Protein 4CO3 (pdb70)

B-factor: mean 14.4, std 7.6, range [5.71, 155.61]

Solvent-accessible surface area: 14511 Å² total; per-residue (Å²): 111,38,51,0,40,0,34,2,18,56,143,26,33,101,84,0,113,64,21,0,98,89,69,72,30,80,52,88,63,33,164,46,128,17,180,57,216,73,84,31,128,66,102,129,122,202,82,43,131,117,67,86,36,111,36,66,21,12,46,0,43,2,58,4,36,78,134,58,68,58,49,0,35,70,21,0,87,111,8,8,70,32,67,156,83,17,32,38,130,46,103,54,82,102,36,114,154,55,105,161,167,205,97,77,53,37,44,0,33,0,36,3,22,52,137,23,36,92,80,0,110,120,26,0,96,102,64,71,38,74,56,86,60,38,153,43,128,17,159,62,204,29,92,28,128,86,108,79,181,116,121,121,43,81,36,85,57,82,24,6,50,0,40,1,59,5,43,73,119,53,58,102,96,0,36,72,20,0,85,112,8,8,70,30,68,155,91,21,33,39,126,47,96,54,83,102,38,107,123,30,88,135,169,197,64,47,85,76,115

InterPro domains:
  IPR002187 Nitrogen regulatory protein PII [PF00543] (1-106)
  IPR002187 Nitrogen regulatory protein PII [PIRSF039144] (1-112)
  IPR002187 Nitrogen regulatory protein PII [PR00340] (2-17)
  IPR002187 Nitrogen regulatory protein PII [PR00340] (23-41)
  IPR002187 Nitrogen regulatory protein PII [PR00340] (52-75)
  IPR002187 Nitrogen regulatory protein PII [PR00340] (83-103)
  IPR002187 Nitrogen regulatory protein PII [PS51343] (1-112)
  IPR002187 Nitrogen regulatory protein PII [PTHR30115] (4-111)
  IPR002187 Nitrogen regulatory protein PII [SM00938] (4-105)
  IPR002332 Nitrogen regulatory protein P-II, urydylation site [PS00496] (46-51)
  IPR011322 Nitrogen regulatory PII-like, alpha/beta [SSF54913] (1-112)
  IPR015867 Nitrogen regulatory protein PII/ATP phosphoribosyltransferase, C-terminal [G3DSA:3.30.70.120] (1-107)
  IPR017918 Nitrogen regulatory protein PII, conserved site [PS00638] (83-96)

CATH classification: 3.30.70.120

Radius of gyration: 25.0 Å; Cα contacts (8 Å, |Δi|>4): 342; chains: 2; bounding box: 43×48×75 Å

Foldseek 3Di:
DKKKKWKFQPVLVVLLVVLQVVVVFDKDKDKDWDDDPDDAAWDDDDNDTHGPDTGIIMIIIGDDDPVCVVVSVVSNLVSRDDPDPPSTDMDMGDDPDDDDPVVD/DKKKKWKFQVVLVVLLVVLQVVVVFDKDKDKDWDDDPDAADFDDDVGDGPDTRIIMIIIGDDDPVCVVVSVVSNCVSRDDPDPPGTDMDMDDDPKDADPVVRDID

Secondary structure (DSSP, 8-state):
-EEEEEEE-GGGHHHHHHHHHHTT---EEEEEE--SSS---EEE-SSSEEESS--EEEEEEEEE-HHHHHHHHHHHHHHH--SSTT--EEEEEE-S----TTT-/-EEEEEEE-GGGHHHHHHHHHHTT---EEEEEEE-SSS---EE----EESS-EEEEEEEEEE-HHHHHHHHHHHHHHH--SSTT-EEEEEEE-S--B-TTT--B-

Structure (mmCIF, N/CA/C/O backbone):
data_4CO3
#
_entry.id   4CO3
#
_cell.length_a   85.700
_cell.length_b   85.700
_cell.length_c   67.130
_cell.angle_alpha   90.00
_cell.angle_beta   90.00
_cell.angle_gamma   120.00
#
_symmetry.space_group_name_H-M   'H 3'
#
loop_
_entity.id
_entity.type
_entity.pdbx_description
1 polymer 'PII-LIKE PROTEIN PZ'
2 non-polymer "ADENOSINE-5'-TRIPHOSPHATE"
3 water water
#
loop_
_atom_site.group_PDB
_atom_site.id
_atom_site.type_symbol
_atom_site.label_atom_id
_atom_site.label_alt_id
_atom_site.label_comp_id
_atom_site.label_asym_id
_atom_site.label_entity_id
_atom_site.label_seq_id
_atom_site.pdbx_PDB_ins_code
_atom_site.Cartn_x
_atom_site.Cartn_y
_atom_site.Cartn_z
_atom_site.occupancy
_atom_site.B_iso_or_equiv
_atom_site.auth_seq_id
_atom_site.auth_comp_id
_atom_site.auth_asym_id
_atom_site.auth_atom_id
_atom_site.pdbx_PDB_model_num
ATOM 1 N N . MET A 1 1 ? -8.623 5.533 41.436 1.00 12.39 1 MET A N 1
ATOM 2 C CA . MET A 1 1 ? -9.093 5.098 40.094 1.00 12.27 1 MET A CA 1
ATOM 3 C C . MET A 1 1 ? -8.395 3.811 39.660 1.00 10.25 1 MET A C 1
ATOM 4 O O . MET A 1 1 ? -7.403 3.398 40.254 1.00 8.94 1 MET A O 1
ATOM 20 N N . LYS A 1 2 ? -8.932 3.181 38.621 1.00 9.56 2 LYS A N 1
ATOM 21 C CA . LYS A 1 2 ? -8.375 1.941 38.104 1.00 9.34 2 LYS A CA 1
ATOM 22 C C . LYS A 1 2 ? -8.262 2.018 36.590 1.00 8.08 2 LYS A C 1
ATOM 23 O O . LYS A 1 2 ? -9.171 2.501 35.920 1.00 8.67 2 LYS A O 1
ATOM 42 N N . LEU A 1 3 ? -7.139 1.543 36.064 1.00 8.18 3 LEU A N 1
ATOM 43 C CA . LEU A 1 3 ? -6.981 1.380 34.626 1.00 8.74 3 LEU A CA 1
ATOM 44 C C . LEU A 1 3 ? -7.319 -0.058 34.265 1.00 7.90 3 LEU A C 1
ATOM 45 O O . LEU A 1 3 ? -6.607 -0.982 34.645 1.00 8.57 3 LEU A O 1
ATOM 61 N N . VAL A 1 4 ? -8.417 -0.243 33.544 1.00 7.37 4 VAL A N 1
ATOM 62 C CA . VAL A 1 4 ? -8.837 -1.572 33.135 1.00 7.62 4 VAL A CA 1
ATOM 63 C C . VAL A 1 4 ? -8.344 -1.858 31.721 1.00 7.82 4 VAL A C 1
ATOM 64 O O . VAL A 1 4 ? -8.715 -1.174 30.769 1.00 8.56 4 VAL A O 1
ATOM 77 N N . MET A 1 5 ? -7.491 -2.869 31.606 1.00 8.37 5 MET A N 1
ATOM 78 C CA . MET A 1 5 ? -6.889 -3.241 30.336 1.00 8.19 5 MET A CA 1
ATOM 79 C C . MET A 1 5 ? -7.435 -4.582 29.868 1.00 8.33 5 MET A C 1
ATOM 80 O O . MET A 1 5 ? -7.190 -5.610 30.487 1.00 9.30 5 MET A O 1
ATOM 94 N N . ALA A 1 6 ? -8.175 -4.564 28.768 1.00 8.05 6 ALA A N 1
ATOM 95 C CA . ALA A 1 6 ? -8.797 -5.773 28.252 1.00 8.81 6 ALA A CA 1
ATOM 96 C C . ALA A 1 6 ? -8.226 -6.131 26.888 1.00 8.34 6 ALA A C 1
ATOM 97 O O . ALA A 1 6 ? -8.275 -5.333 25.957 1.00 8.53 6 ALA A O 1
ATOM 104 N N . ILE A 1 7 ? -7.670 -7.335 26.790 1.00 7.93 7 ILE A N 1
ATOM 105 C CA . ILE A 1 7 ? -7.202 -7.876 25.525 1.00 6.93 7 ILE A CA 1
ATOM 106 C C . ILE A 1 7 ? -8.292 -8.797 25.006 1.00 7.42 7 ILE A C 1
ATOM 107 O O . ILE A 1 7 ? -8.564 -9.831 25.607 1.00 8.32 7 ILE A O 1
ATOM 123 N N . ILE A 1 8 ? -8.917 -8.425 23.893 1.00 8.34 8 ILE A N 1
ATOM 124 C CA . ILE A 1 8 ? -10.106 -9.128 23.422 1.00 8.16 8 ILE A CA 1
ATOM 125 C C . ILE A 1 8 ? -10.043 -9.489 21.939 1.00 8.32 8 ILE A C 1
ATOM 126 O O . ILE A 1 8 ? -9.182 -9.009 21.206 1.00 8.33 8 ILE A O 1
ATOM 142 N N . LYS A 1 9 ? -10.963 -10.349 21.516 1.00 8.20 9 LYS A N 1
ATOM 143 C CA . LYS A 1 9 ? -11.120 -10.675 20.106 1.00 10.60 9 LYS A CA 1
ATOM 144 C C . LYS A 1 9 ? -11.635 -9.440 19.379 1.00 9.66 9 LYS A C 1
ATOM 145 O O . LYS A 1 9 ? -12.610 -8.835 19.808 1.00 9.15 9 LYS A O 1
ATOM 164 N N . PRO A 1 10 ? -10.957 -9.044 18.293 1.00 10.88 10 PRO A N 1
ATOM 165 C CA . PRO A 1 10 ? -11.290 -7.804 17.583 1.00 10.48 10 PRO A CA 1
ATOM 166 C C . PRO A 1 10 ? -12.775 -7.642 17.244 1.00 9.67 10 PRO A C 1
ATOM 167 O O . PRO A 1 10 ? -13.285 -6.529 17.308 1.00 10.10 10 PRO A O 1
ATOM 178 N N . PHE A 1 11 ? -13.454 -8.728 16.899 1.00 9.29 11 PHE A N 1
ATOM 179 C CA . PHE A 1 11 ? -14.862 -8.649 16.517 1.00 11.12 11 PHE A CA 1
ATOM 180 C C . PHE A 1 11 ? -15.794 -8.465 17.711 1.00 10.52 11 PHE A C 1
ATOM 181 O O . PHE A 1 11 ? -17.011 -8.416 17.546 1.00 11.55 11 PHE A O 1
ATOM 198 N N . LYS A 1 12 ? -15.221 -8.358 18.905 1.00 9.32 12 LYS A N 1
ATOM 199 C CA . LYS A 1 12 ? -16.001 -8.174 20.124 1.00 10.60 12 LYS A CA 1
ATOM 200 C C . LYS A 1 12 ? -16.004 -6.720 20.593 1.00 11.16 12 LYS A C 1
ATOM 201 O O . LYS A 1 12 ? -16.730 -6.369 21.516 1.00 11.98 12 LYS A O 1
ATOM 220 N N . LEU A 1 13 ? -15.198 -5.882 19.950 1.00 10.71 13 LEU A N 1
ATOM 221 C CA . LEU A 1 13 ? -14.949 -4.527 20.436 1.00 12.91 13 LEU A CA 1
ATOM 222 C C . LEU A 1 13 ? -16.222 -3.705 20.618 1.00 12.88 13 LEU A C 1
ATOM 223 O O . LEU A 1 13 ? -16.432 -3.100 21.665 1.00 11.78 13 LEU A O 1
ATOM 239 N N . ASP A 1 14 ? -17.067 -3.678 19.598 1.00 14.20 14 ASP A N 1
ATOM 240 C CA . ASP A 1 14 ? -18.245 -2.829 19.637 1.00 15.54 14 ASP A CA 1
ATOM 241 C C . ASP A 1 14 ? -19.277 -3.334 20.654 1.00 14.14 14 ASP A C 1
ATOM 242 O O . ASP A 1 14 ? -20.067 -2.552 21.177 1.00 13.74 14 ASP A O 1
ATOM 251 N N . GLU A 1 15 ? -19.255 -4.631 20.950 1.00 14.03 15 GLU A N 1
ATOM 252 C CA . GLU A 1 15 ? -20.107 -5.186 22.000 1.00 12.95 15 GLU A CA 1
ATOM 253 C C . GLU A 1 15 ? -19.590 -4.772 23.378 1.00 11.63 15 GLU A C 1
ATOM 254 O O . GLU A 1 15 ? -20.364 -4.498 24.285 1.00 12.23 15 GLU A O 1
ATOM 266 N N . VAL A 1 16 ? -18.272 -4.732 23.525 1.00 10.38 16 VAL A N 1
ATOM 267 C CA . VAL A 1 16 ? -17.659 -4.277 24.764 1.00 10.63 16 VAL A CA 1
ATOM 268 C C . VAL A 1 16 ? -17.920 -2.788 24.969 1.00 10.76 16 VAL A C 1
ATOM 269 O O . VAL A 1 16 ? -18.213 -2.352 26.075 1.00 10.82 16 VAL A O 1
ATOM 282 N N . ARG A 1 17 ? -17.810 -2.014 23.896 1.00 11.21 17 ARG A N 1
ATOM 283 C CA . ARG A 1 17 ? -18.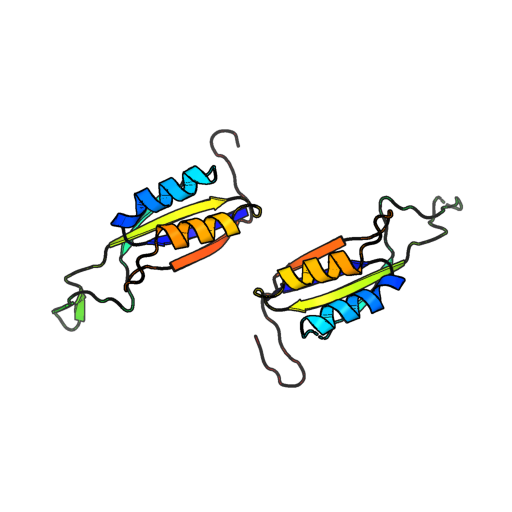019 -0.575 23.968 1.00 12.04 17 ARG A CA 1
ATOM 284 C C . ARG A 1 17 ? -19.463 -0.243 24.318 1.00 11.72 17 ARG A C 1
ATOM 285 O O . ARG A 1 17 ? -19.725 0.719 25.032 1.00 13.87 17 ARG A O 1
ATOM 306 N N . GLU A 1 18 ? -20.396 -1.032 23.799 1.00 11.54 18 GLU A N 1
ATOM 307 C CA . GLU A 1 18 ? -21.805 -0.850 24.115 1.00 11.96 18 GLU A CA 1
ATOM 308 C C . GLU A 1 18 ? -22.052 -1.196 25.578 1.00 12.15 18 GLU A C 1
ATOM 309 O O . GLU A 1 18 ? -22.921 -0.620 26.225 1.00 13.23 18 GLU A O 1
ATOM 313 N N . ALA A 1 19 ? -21.281 -2.145 26.093 1.00 11.47 19 ALA A N 1
ATOM 314 C CA . ALA A 1 19 ? -21.385 -2.535 27.489 1.00 11.58 19 ALA A CA 1
ATOM 315 C C . ALA A 1 19 ? -20.809 -1.442 28.376 1.00 11.56 19 ALA A C 1
ATOM 316 O O . ALA A 1 19 ? -21.305 -1.206 29.475 1.00 12.89 19 ALA A O 1
ATOM 323 N N . LEU A 1 20 ? -19.761 -0.778 27.899 1.00 10.27 20 LEU A N 1
ATOM 324 C CA . LEU A 1 20 ? -19.154 0.320 28.644 1.00 11.99 20 LEU A CA 1
ATOM 325 C C . LEU A 1 20 ? -20.066 1.546 28.651 1.00 11.45 20 LEU A C 1
ATOM 326 O O . LEU A 1 20 ? -20.309 2.141 29.698 1.00 11.96 20 LEU A O 1
ATOM 342 N N . THR A 1 21 ? -20.570 1.914 27.478 1.00 11.41 21 THR A N 1
ATOM 343 C CA . THR A 1 21 ? -21.488 3.044 27.351 1.00 12.72 21 THR A CA 1
ATOM 344 C C . THR A 1 21 ? -22.726 2.840 28.213 1.00 11.85 21 THR A C 1
ATOM 345 O O . THR A 1 21 ? -23.308 3.798 28.710 1.00 14.51 21 THR A O 1
ATOM 356 N N . SER A 1 22 ? -23.120 1.585 28.390 1.00 10.88 22 SER A N 1
ATOM 357 C CA . SER A 1 22 ? -24.266 1.244 29.223 1.00 12.34 22 SER A CA 1
ATOM 358 C C . SER A 1 22 ? -24.031 1.623 30.680 1.00 11.54 22 SER A C 1
ATOM 359 O O . SER A 1 22 ? -24.976 1.895 31.419 1.00 10.74 22 SER A O 1
ATOM 367 N N . LEU A 1 23 ? -22.768 1.633 31.089 1.00 11.47 23 LEU A N 1
ATOM 368 C CA . LEU A 1 23 ? -22.412 1.914 32.473 1.00 12.55 23 LEU A CA 1
ATOM 369 C C . LEU A 1 23 ? -21.980 3.363 32.673 1.00 14.27 23 LEU A C 1
ATOM 370 O O . LEU A 1 23 ? -21.581 3.752 33.767 1.00 16.93 23 LEU A O 1
ATOM 386 N N . GLY A 1 24 ? -22.053 4.158 31.612 1.00 14.46 24 GLY A N 1
ATOM 387 C CA . GLY A 1 24 ? -21.759 5.576 31.713 1.00 13.93 24 GLY A CA 1
ATOM 388 C C . GLY A 1 24 ? -20.311 5.926 31.437 1.00 12.19 24 GLY A C 1
ATOM 389 O O . GLY A 1 24 ? -19.886 7.050 31.682 1.00 11.45 24 GLY A O 1
ATOM 393 N N . ILE A 1 25 ? -19.552 4.963 30.929 1.00 12.40 25 ILE A N 1
ATOM 394 C CA . ILE A 1 25 ? -18.180 5.223 30.533 1.00 14.42 25 ILE A CA 1
ATOM 395 C C . ILE A 1 25 ? -18.151 5.851 29.147 1.00 14.95 25 ILE A C 1
ATOM 396 O O . ILE A 1 25 ? -18.454 5.196 28.153 1.00 16.55 25 ILE A O 1
ATOM 412 N N . GLY A 1 27 ? -15.662 7.080 27.453 1.00 11.96 27 GLY A N 1
ATOM 413 C CA . GLY A 1 27 ? -14.462 7.201 26.647 1.00 10.69 27 GLY A CA 1
ATOM 414 C C . GLY A 1 27 ? -13.475 6.093 26.933 1.00 10.03 27 GLY A C 1
ATOM 415 O O . GLY A 1 27 ? -13.345 5.650 28.067 1.00 11.09 27 GLY A O 1
ATOM 418 N N . LEU A 1 28 ? -12.781 5.645 25.894 1.00 9.15 28 LEU A N 1
ATOM 419 C CA . LEU A 1 28 ? -11.766 4.610 26.035 1.00 9.46 28 LEU A CA 1
ATOM 420 C C . LEU A 1 28 ? -10.711 4.751 24.955 1.00 7.55 28 LEU A C 1
ATOM 421 O O . LEU A 1 28 ? -10.895 5.472 23.982 1.00 8.01 28 LEU A O 1
ATOM 437 N N . THR A 1 29 ? -9.604 4.049 25.136 1.00 7.85 29 THR A N 1
ATOM 438 C CA . THR A 1 29 ? -8.510 4.100 24.182 1.00 8.52 29 THR A CA 1
ATOM 439 C C . THR A 1 29 ? -8.190 2.689 23.683 1.00 9.13 29 THR A C 1
ATOM 440 O O . THR A 1 29 ? -8.004 1.765 24.468 1.00 8.60 29 THR A O 1
ATOM 451 N N . VAL A 1 30 ? -8.141 2.534 22.366 1.00 8.95 30 VAL A N 1
ATOM 452 C CA . VAL A 1 30 ? -8.006 1.217 21.756 1.00 10.01 30 VAL A CA 1
ATOM 453 C C . VAL A 1 30 ? -6.712 1.082 20.957 1.00 10.34 30 VAL A C 1
ATOM 454 O O . VAL A 1 30 ? -6.305 2.004 20.252 1.00 8.81 30 VAL A O 1
ATOM 467 N N . SER A 1 31 ? -6.083 -0.083 21.075 1.00 11.88 31 SER A N 1
ATOM 468 C CA . SER A 1 31 ? -4.843 -0.383 20.371 1.00 12.04 31 SER A CA 1
ATOM 469 C C . SER A 1 31 ? -5.000 -1.703 19.644 1.00 11.12 31 SER A C 1
ATOM 470 O O . SER A 1 31 ? -5.760 -2.563 20.069 1.00 9.79 31 SER A O 1
ATOM 478 N N . GLU A 1 32 ? -4.270 -1.862 18.552 1.00 12.27 32 GLU A N 1
ATOM 479 C CA . GLU A 1 32 ? -4.157 -3.152 17.897 1.00 12.28 32 GLU A CA 1
ATOM 480 C C . GLU A 1 32 ? -2.872 -3.802 18.383 1.00 12.12 32 GLU A C 1
ATOM 481 O O . GLU A 1 32 ? -1.817 -3.175 18.378 1.00 12.94 32 GLU A O 1
ATOM 493 N N . VAL A 1 33 ? -2.967 -5.051 18.825 1.00 11.00 33 VAL A N 1
ATOM 494 C CA . VAL A 1 33 ? -1.803 -5.774 19.320 1.00 8.27 33 VAL A CA 1
ATOM 495 C C . VAL A 1 33 ? -1.750 -7.171 18.716 1.00 7.92 33 VAL A C 1
ATOM 496 O O . VAL A 1 33 ? -2.705 -7.621 18.088 1.00 8.28 33 VAL A O 1
ATOM 509 N N . LYS A 1 34 ? -0.619 -7.845 18.907 1.00 8.01 34 LYS A N 1
ATOM 510 C CA . LYS A 1 34 ? -0.453 -9.231 18.479 1.00 9.27 34 LYS A CA 1
ATOM 511 C C . LYS A 1 34 ? -0.496 -10.156 19.683 1.00 8.70 34 LYS A C 1
ATOM 512 O O . LYS A 1 34 ? 0.155 -9.903 20.689 1.00 8.28 34 LYS A O 1
ATOM 531 N N . GLY A 1 35 ? -1.253 -11.238 19.568 1.00 10.17 35 GLY A N 1
ATOM 532 C CA . GLY A 1 35 ? -1.425 -12.153 20.672 1.00 9.51 35 GLY A CA 1
ATOM 533 C C . GLY A 1 35 ? -0.658 -13.449 20.541 1.00 9.75 35 GLY A C 1
ATOM 534 O O . GLY A 1 35 ? -0.665 -14.091 19.493 1.00 10.54 35 GLY A O 1
ATOM 538 N N . PHE A 1 36 ? 0.006 -13.825 21.629 1.00 9.95 36 PHE A N 1
ATOM 539 C CA . PHE A 1 36 ? 0.610 -15.142 21.762 1.00 11.74 36 PHE A CA 1
ATOM 540 C C . PHE A 1 36 ? -0.019 -15.835 22.958 1.00 9.67 36 PHE A C 1
ATOM 541 O O . PHE A 1 36 ? -0.285 -15.207 23.974 1.00 10.08 36 PHE A O 1
ATOM 558 N N . GLY A 1 37 ? -0.274 -17.129 22.821 1.00 10.51 37 GLY A N 1
ATOM 559 C CA . GLY A 1 37 ? -0.910 -17.894 23.874 1.00 10.74 37 GLY A CA 1
ATOM 560 C C . GLY A 1 37 ? -1.219 -19.303 23.417 1.00 10.44 37 GLY A C 1
ATOM 561 O O . GLY A 1 37 ? -0.564 -19.831 22.523 1.00 10.68 37 GLY A O 1
ATOM 565 N N . ARG A 1 38 ? -2.227 -19.908 24.032 1.00 11.05 38 ARG A N 1
ATOM 566 C CA . ARG A 1 38 ? -2.606 -21.277 23.716 1.00 10.18 38 ARG A CA 1
ATOM 567 C C . ARG A 1 38 ? -2.926 -21.423 22.239 1.00 9.34 38 ARG A C 1
ATOM 568 O O . ARG A 1 38 ? -2.448 -22.344 21.589 1.00 10.49 38 ARG A O 1
ATOM 589 N N . GLN A 1 39 ? -3.741 -20.513 21.717 1.00 10.47 39 GLN A N 1
ATOM 590 C CA . GLN A 1 39 ? -4.045 -20.480 20.292 1.00 10.47 39 GLN A CA 1
ATOM 591 C C . GLN A 1 39 ? -2.841 -19.958 19.518 1.00 10.33 39 GLN A C 1
ATOM 592 O O . GLN A 1 39 ? -2.381 -18.842 19.755 1.00 11.90 39 GLN A O 1
ATOM 606 N N . LYS A 1 40 ? -2.336 -20.769 18.595 1.00 10.23 40 LYS A N 1
ATOM 607 C CA . LYS A 1 40 ? -1.098 -20.453 17.889 1.00 10.42 40 LYS A CA 1
ATOM 608 C C . LYS A 1 40 ? -1.310 -20.206 16.396 1.00 10.41 40 LYS A C 1
ATOM 609 O O . LYS A 1 40 ? -2.268 -20.688 15.799 1.00 11.86 40 LYS A O 1
ATOM 613 N N . GLY A 1 41 ? -0.396 -19.448 15.802 1.00 10.56 41 GLY A N 1
ATOM 614 C CA . GLY A 1 41 ? -0.411 -19.211 14.375 1.00 9.93 41 GLY A CA 1
ATOM 615 C C . GLY A 1 41 ? 0.540 -20.149 13.659 1.00 10.25 41 GLY A C 1
ATOM 616 O O . GLY A 1 41 ? 1.194 -20.990 14.278 1.00 10.76 41 GLY A O 1
ATOM 620 N N . GLN A 1 42 ? 0.614 -20.003 12.344 1.00 9.61 42 GLN A N 1
ATOM 621 C CA . GLN A 1 42 ? 1.477 -20.839 11.533 1.00 9.31 42 GLN A CA 1
ATOM 622 C C . GLN A 1 42 ? 2.880 -20.270 11.539 1.00 8.53 42 GLN A C 1
ATOM 623 O O . GLN A 1 42 ? 3.069 -19.061 11.637 1.00 9.48 42 GLN A O 1
ATOM 637 N N . THR A 1 43 ? 3.866 -21.149 11.441 1.00 8.24 43 THR A N 1
ATOM 638 C CA . THR A 1 43 ? 5.246 -20.714 11.381 1.00 9.02 43 THR A CA 1
ATOM 639 C C . THR A 1 43 ? 5.967 -21.361 10.218 1.00 8.59 43 THR A C 1
ATOM 640 O O . THR A 1 43 ? 5.458 -22.279 9.584 1.00 8.80 43 THR A O 1
ATOM 651 N N . GLU A 1 44 ? 7.170 -20.874 9.961 1.00 10.03 44 GLU A N 1
ATOM 652 C CA . GLU A 1 44 ? 7.980 -21.365 8.867 1.00 11.06 44 GLU A CA 1
ATOM 653 C C . GLU A 1 44 ? 9.447 -21.219 9.229 1.00 9.47 44 GLU A C 1
ATOM 654 O O . GLU A 1 44 ? 9.852 -20.209 9.792 1.00 9.98 44 GLU A O 1
ATOM 666 N N . ILE A 1 45 ? 10.239 -22.238 8.916 1.00 10.31 45 ILE A N 1
ATOM 667 C CA . ILE A 1 45 ? 11.660 -22.217 9.235 1.00 11.98 45 ILE A CA 1
ATOM 668 C C . ILE A 1 45 ? 12.425 -21.400 8.199 1.00 11.73 45 ILE A C 1
ATOM 669 O O . ILE A 1 45 ? 12.370 -21.679 7.008 1.00 12.42 45 ILE A O 1
ATOM 685 N N . TYR A 1 46 ? 13.123 -20.372 8.668 1.00 13.02 46 TYR A N 1
ATOM 686 C CA . TYR A 1 46 ? 13.944 -19.539 7.801 1.00 12.59 46 TYR A CA 1
ATOM 687 C C . TYR A 1 46 ? 15.223 -19.128 8.516 1.00 12.11 46 TYR A C 1
ATOM 688 O O . TYR A 1 46 ? 15.206 -18.258 9.379 1.00 13.90 46 TYR A O 1
ATOM 706 N N . ARG A 1 47 ? 16.327 -19.771 8.154 1.00 12.97 47 ARG A N 1
ATOM 707 C CA . ARG A 1 47 ? 17.644 -19.424 8.685 1.00 13.71 47 ARG A CA 1
ATOM 708 C C . ARG A 1 47 ? 17.772 -19.601 10.202 1.00 12.76 47 ARG A C 1
ATOM 709 O O . ARG A 1 47 ? 18.093 -18.660 10.915 1.00 15.03 47 ARG A O 1
ATOM 730 N N . GLY A 1 48 ? 17.535 -20.817 10.683 1.00 12.82 48 GLY A N 1
ATOM 731 C CA . GLY A 1 48 ? 17.767 -21.146 12.078 1.00 12.65 48 GLY A CA 1
ATOM 732 C C . GLY A 1 48 ? 16.748 -20.553 13.034 1.00 13.55 48 GLY A C 1
ATOM 733 O O . GLY A 1 48 ? 16.981 -20.496 14.241 1.00 15.14 48 GLY A O 1
ATOM 737 N N . ALA A 1 49 ? 15.616 -20.112 12.494 1.00 13.72 49 ALA A N 1
ATOM 738 C CA . ALA A 1 49 ? 14.549 -19.551 13.310 1.00 13.72 49 ALA A CA 1
ATOM 739 C C . ALA A 1 49 ? 13.183 -19.913 12.738 1.00 13.01 49 ALA A C 1
ATOM 740 O O . ALA A 1 49 ? 12.987 -19.944 11.526 1.00 10.41 49 ALA A O 1
ATOM 747 N N . GLU A 1 50 ? 12.248 -20.193 13.637 1.00 14.68 50 GLU A N 1
ATOM 748 C CA . GLU A 1 50 ? 10.874 -20.494 13.271 1.00 13.97 50 GLU A CA 1
ATOM 749 C C . GLU A 1 50 ? 10.089 -19.189 13.222 1.00 12.82 50 GLU A C 1
ATOM 750 O O . GLU A 1 50 ? 9.723 -18.635 14.255 1.00 15.35 50 GLU A O 1
ATOM 762 N N . TYR A 1 51 ? 9.854 -18.691 12.016 1.00 12.11 51 TYR A N 1
ATOM 763 C CA . TYR A 1 51 ? 9.226 -17.390 11.840 1.00 12.26 51 TYR A CA 1
ATOM 764 C C . TYR A 1 51 ? 7.712 -17.516 11.800 1.00 11.29 51 TYR A C 1
ATOM 765 O O . TYR A 1 51 ? 7.182 -18.401 11.147 1.00 10.83 51 TYR A O 1
ATOM 783 N N . SER A 1 52 ? 7.020 -16.628 12.502 1.00 12.00 52 SER A N 1
ATOM 784 C CA . SER A 1 52 ? 5.563 -16.589 12.444 1.00 13.86 52 SER A CA 1
ATOM 785 C C . SER A 1 52 ? 5.126 -16.080 11.076 1.00 12.53 52 SER A C 1
ATOM 786 O O . SER A 1 52 ? 5.528 -14.998 10.656 1.00 14.11 52 SER A O 1
ATOM 794 N N . VAL A 1 53 ? 4.310 -16.867 10.383 1.00 12.23 53 VAL A N 1
ATOM 795 C CA . VAL A 1 53 ? 3.814 -16.477 9.069 1.00 11.30 53 VAL A CA 1
ATOM 796 C C . VAL A 1 53 ? 2.351 -16.040 9.144 1.00 10.65 53 VAL A C 1
ATOM 797 O O . VAL A 1 53 ? 1.857 -15.353 8.256 1.00 11.58 53 VAL A O 1
ATOM 810 N N . SER A 1 54 ? 1.661 -16.449 10.203 1.00 11.16 54 SER A N 1
ATOM 811 C CA . SER A 1 54 ? 0.342 -15.906 10.501 1.00 9.79 54 SER A CA 1
ATOM 812 C C . SER A 1 54 ? 0.369 -15.317 11.906 1.00 10.25 54 SER A C 1
ATOM 813 O O . SER A 1 54 ? 1.234 -15.660 12.712 1.00 10.95 54 SER A O 1
ATOM 821 N N . PHE A 1 55 ? -0.567 -14.420 12.194 1.00 9.01 55 PHE A N 1
ATOM 822 C CA . PHE A 1 55 ? -0.647 -13.818 13.515 1.00 9.20 55 PHE A CA 1
ATOM 823 C C . PHE A 1 55 ? -2.092 -13.629 13.950 1.00 8.19 55 PHE A C 1
ATOM 824 O O . PHE A 1 55 ? -3.016 -13.667 13.140 1.00 7.81 55 PHE A O 1
ATOM 841 N N . LEU A 1 56 ? -2.261 -13.425 15.248 1.00 9.47 56 LEU A N 1
ATOM 842 C CA . LEU A 1 56 ? -3.568 -13.364 15.875 1.00 10.12 56 LEU A CA 1
ATOM 843 C C . LEU A 1 56 ? -3.841 -11.955 16.386 1.00 9.21 56 LEU A C 1
ATOM 844 O O . LEU A 1 56 ? -3.468 -11.620 17.504 1.00 8.44 56 LEU A O 1
ATOM 860 N N . PRO A 1 57 ? -4.493 -11.125 15.563 1.00 9.94 57 PRO A N 1
ATOM 861 C CA . PRO A 1 57 ? -4.820 -9.761 15.980 1.00 11.37 57 PRO A CA 1
ATOM 862 C C . PRO A 1 57 ? -5.711 -9.741 17.209 1.00 8.71 57 PRO A C 1
ATOM 863 O O . PRO A 1 57 ? -6.656 -10.515 17.291 1.00 8.88 57 PRO A O 1
ATOM 874 N N . LYS A 1 58 ? -5.406 -8.855 18.148 1.00 8.79 58 LYS A N 1
ATOM 875 C CA . LYS A 1 58 ? -6.274 -8.618 19.290 1.00 8.61 58 LYS A CA 1
ATOM 876 C C . LYS A 1 58 ? -6.512 -7.129 19.412 1.00 7.95 58 LYS A C 1
ATOM 877 O O . LYS A 1 58 ? -5.727 -6.327 18.916 1.00 7.59 58 LYS A O 1
ATOM 896 N N . VAL A 1 59 ? -7.602 -6.764 20.069 1.00 8.79 59 VAL A N 1
ATOM 897 C CA . VAL A 1 59 ? -7.849 -5.377 20.406 1.00 8.66 59 VAL A CA 1
ATOM 898 C C . VAL A 1 59 ? -7.568 -5.181 21.886 1.00 8.41 59 VAL A C 1
ATOM 899 O O . VAL A 1 59 ? -8.072 -5.925 22.721 1.00 8.89 59 VAL A O 1
ATOM 912 N N . LYS A 1 60 ? -6.746 -4.186 22.201 1.00 8.56 60 LYS A N 1
ATOM 913 C CA . LYS A 1 60 ? -6.516 -3.802 23.583 1.00 7.98 60 LYS A CA 1
ATOM 914 C C . LYS A 1 60 ? -7.365 -2.595 23.937 1.00 8.98 60 LYS A C 1
ATOM 915 O O . LYS A 1 60 ? -7.214 -1.527 23.352 1.00 10.15 60 LYS A O 1
ATOM 934 N N . VAL A 1 61 ? -8.267 -2.782 24.891 1.00 7.92 61 VAL A N 1
ATOM 935 C CA . VAL A 1 61 ? -9.065 -1.693 25.425 1.00 9.15 61 VAL A CA 1
ATOM 936 C C . VAL A 1 61 ? -8.462 -1.228 26.746 1.00 9.00 61 VAL A C 1
ATOM 937 O O . VAL A 1 61 ? -8.283 -2.019 27.670 1.00 10.21 61 VAL A O 1
ATOM 950 N N . GLU A 1 62 ? -8.132 0.055 26.816 1.00 9.08 62 GLU A N 1
ATOM 951 C CA . GLU A 1 62 ? -7.650 0.660 28.045 1.00 8.71 62 GLU A CA 1
ATOM 952 C C . GLU A 1 62 ? -8.623 1.753 28.454 1.00 8.07 62 GLU A C 1
ATOM 953 O O . GLU A 1 62 ? -8.830 2.716 27.723 1.00 8.24 62 GLU A O 1
ATOM 965 N N . VAL A 1 63 ? -9.234 1.580 29.620 1.00 8.13 63 VAL A N 1
ATOM 966 C CA . VAL A 1 63 ? -10.243 2.510 30.108 1.00 8.53 63 VAL A CA 1
ATOM 967 C C . VAL A 1 63 ? -10.051 2.802 31.596 1.00 7.71 63 VAL A C 1
ATOM 968 O O . VAL A 1 63 ? -10.007 1.890 32.421 1.00 7.61 63 VAL A O 1
ATOM 981 N N . ALA A 1 64 ? -9.926 4.084 31.922 1.00 8.01 64 ALA A N 1
ATOM 982 C CA . ALA A 1 64 ? -9.781 4.516 33.307 1.00 8.86 64 ALA A CA 1
ATOM 983 C C . ALA A 1 64 ? -11.157 4.723 33.929 1.00 8.48 64 ALA A C 1
ATOM 984 O O . ALA A 1 64 ? -12.023 5.370 33.347 1.00 9.31 64 ALA A O 1
ATOM 991 N N . VAL A 1 65 ? -11.350 4.163 35.116 1.00 10.18 65 VAL A N 1
ATOM 992 C CA . VAL A 1 65 ? -12.636 4.232 35.792 1.00 10.07 65 VAL A CA 1
ATOM 993 C C . VAL A 1 65 ? -12.445 4.497 37.278 1.00 8.57 65 VAL A C 1
ATOM 994 O O . VAL A 1 65 ? -11.356 4.327 37.813 1.00 8.09 65 VAL A O 1
ATOM 1007 N N . SER A 1 66 ? -13.516 4.928 37.932 1.00 9.19 66 SER A N 1
ATOM 1008 C CA . SER A 1 66 ? -13.509 5.141 39.370 1.00 10.98 66 SER A CA 1
ATOM 1009 C C . SER A 1 66 ? -13.561 3.802 40.087 1.00 10.78 66 SER A C 1
ATOM 1010 O O . SER A 1 66 ? -14.058 2.813 39.550 1.00 10.95 66 SER A O 1
ATOM 1018 N N . ASP A 1 67 ? -13.051 3.775 41.310 1.00 11.04 67 ASP A N 1
ATOM 1019 C CA . ASP A 1 67 ? -13.038 2.551 42.094 1.00 11.81 67 ASP A CA 1
ATOM 1020 C C . ASP A 1 67 ? -14.454 2.019 42.295 1.00 12.94 67 ASP A C 1
ATOM 1021 O O . ASP A 1 67 ? -14.662 0.809 42.359 1.00 14.14 67 ASP A O 1
ATOM 1030 N N . ASP A 1 68 ? -15.430 2.921 42.362 1.00 12.77 68 ASP A N 1
ATOM 1031 C CA . ASP A 1 68 ? -16.807 2.529 42.649 1.00 13.32 68 ASP A CA 1
ATOM 1032 C C . ASP A 1 68 ? -17.553 1.959 41.440 1.00 12.67 68 ASP A C 1
ATOM 1033 O O . ASP A 1 68 ? -18.736 1.631 41.538 1.00 11.97 68 ASP A O 1
ATOM 1042 N N . GLN A 1 69 ? -16.869 1.837 40.305 1.00 13.25 69 GLN A N 1
ATOM 1043 C CA . GLN A 1 69 ? -17.479 1.219 39.127 1.00 13.83 69 GLN A CA 1
ATOM 1044 C C . GLN A 1 69 ? -16.576 0.209 38.404 1.00 10.90 69 GLN A C 1
ATOM 1045 O O . GLN A 1 69 ? -16.999 -0.403 37.431 1.00 11.03 69 GLN A O 1
ATOM 1059 N N . TYR A 1 70 ? -15.354 0.007 38.888 1.00 9.70 70 TYR A N 1
ATOM 1060 C CA . TYR A 1 70 ? -14.398 -0.828 38.164 1.00 9.55 70 TYR A CA 1
ATOM 1061 C C . TYR A 1 70 ? -14.796 -2.304 38.170 1.00 8.88 70 TYR A C 1
ATOM 1062 O O . TYR A 1 70 ? -14.603 -3.005 37.182 1.00 8.64 70 TYR A O 1
ATOM 1080 N N . GLU A 1 71 ? -15.357 -2.775 39.277 1.00 8.80 71 GLU A N 1
ATOM 1081 C CA . GLU A 1 71 ? -15.810 -4.158 39.351 1.00 8.61 71 GLU A CA 1
ATOM 1082 C C . GLU A 1 71 ? -16.925 -4.412 38.340 1.00 8.66 71 GLU A C 1
ATOM 1083 O O . GLU A 1 71 ? -16.924 -5.426 37.646 1.00 8.33 71 GLU A O 1
ATOM 1087 N N . GLN A 1 72 ? -17.875 -3.487 38.258 1.00 8.89 72 GLN A N 1
ATOM 1088 C CA . GLN A 1 72 ? -18.970 -3.611 37.305 1.00 9.00 72 GLN A CA 1
ATOM 1089 C C . GLN A 1 72 ? -18.437 -3.538 35.878 1.00 8.58 72 GLN A C 1
ATOM 1090 O O . GLN A 1 72 ? -18.918 -4.236 34.988 1.00 8.30 72 GLN A O 1
ATOM 1094 N N . VAL A 1 73 ? -17.437 -2.687 35.670 1.00 8.70 73 VAL A N 1
ATOM 1095 C CA . VAL A 1 73 ? -16.803 -2.544 34.361 1.00 9.79 73 VAL A CA 1
ATOM 1096 C C . VAL A 1 73 ? -16.048 -3.819 33.963 1.00 9.31 73 VAL A C 1
ATOM 1097 O O . VAL A 1 73 ? -16.139 -4.267 32.827 1.00 8.45 73 VAL A O 1
ATOM 1110 N N . VAL A 1 74 ? -15.310 -4.402 34.902 1.00 9.51 74 VAL A N 1
ATOM 1111 C CA . VAL A 1 74 ? -14.592 -5.642 34.635 1.00 9.36 74 VAL A CA 1
ATOM 1112 C C . VAL A 1 74 ? -15.562 -6.750 34.211 1.00 10.05 74 VAL A C 1
ATOM 1113 O O . VAL A 1 74 ? -15.298 -7.494 33.269 1.00 10.50 74 VAL A O 1
ATOM 1126 N N . GLU A 1 75 ? -16.687 -6.860 34.908 1.00 9.60 75 GLU A N 1
ATOM 1127 C CA . GLU A 1 75 ? -17.640 -7.924 34.623 1.00 10.29 75 GLU A CA 1
ATOM 1128 C C . GLU A 1 75 ? -18.361 -7.694 33.298 1.00 9.08 75 GLU A C 1
ATOM 1129 O O . GLU A 1 75 ? -18.640 -8.644 32.568 1.00 8.01 75 GLU A O 1
ATOM 1136 N N . ALA A 1 76 ? -18.659 -6.435 32.992 1.00 8.77 76 ALA A N 1
ATOM 1137 C CA . ALA A 1 76 ? -19.345 -6.088 31.752 1.00 8.64 76 ALA A CA 1
ATOM 1138 C C . ALA A 1 76 ? -18.461 -6.378 30.539 1.00 8.76 76 ALA A C 1
ATOM 1139 O O . ALA A 1 76 ? -18.923 -6.910 29.533 1.00 8.97 76 ALA A O 1
ATOM 1146 N N . ILE A 1 77 ? -17.185 -6.022 30.639 1.00 9.34 77 ILE A N 1
ATOM 1147 C CA . ILE A 1 77 ? -16.228 -6.315 29.580 1.00 8.32 77 ILE A CA 1
ATOM 1148 C C . ILE A 1 77 ? -16.067 -7.817 29.422 1.00 9.65 77 ILE A C 1
ATOM 1149 O O . ILE A 1 77 ? -16.009 -8.325 28.307 1.00 9.71 77 ILE A O 1
ATOM 1165 N N . GLN A 1 78 ? -15.995 -8.523 30.547 1.00 8.52 78 GLN A N 1
ATOM 1166 C CA . GLN A 1 78 ? -15.775 -9.962 30.528 1.00 9.41 78 GLN A CA 1
ATOM 1167 C C . GLN A 1 78 ? -16.961 -10.689 29.911 1.00 10.06 78 GLN A C 1
ATOM 1168 O O . GLN A 1 78 ? -16.782 -11.664 29.190 1.00 9.79 78 GLN A O 1
ATOM 1182 N N . LYS A 1 79 ? -18.169 -10.205 30.187 1.00 9.39 79 LYS A N 1
ATOM 1183 C CA . LYS A 1 79 ? -19.375 -10.818 29.639 1.00 11.43 79 LYS A CA 1
ATOM 1184 C C . LYS A 1 79 ? -19.601 -10.423 28.180 1.00 10.34 79 LYS A C 1
ATOM 1185 O O . LYS A 1 79 ? -20.144 -11.201 27.397 1.00 11.05 79 LYS A O 1
ATOM 1195 N N . ALA A 1 80 ? -19.183 -9.216 27.820 1.00 10.54 80 ALA A N 1
ATOM 1196 C CA . ALA A 1 80 ? -19.348 -8.731 26.457 1.00 11.33 80 ALA A CA 1
ATOM 1197 C C . ALA A 1 80 ? -18.259 -9.280 25.538 1.00 10.93 80 ALA A C 1
ATOM 1198 O O . ALA A 1 80 ? -18.450 -9.382 24.329 1.00 11.20 80 ALA A O 1
ATOM 1205 N N . ALA A 1 81 ? -17.116 -9.636 26.115 1.00 9.39 81 ALA A N 1
ATOM 1206 C CA . ALA A 1 81 ? -15.990 -10.129 25.335 1.00 9.62 81 ALA A CA 1
ATOM 1207 C C . ALA A 1 81 ? -15.981 -11.648 25.272 1.00 9.70 81 ALA A C 1
ATOM 1208 O O . ALA A 1 81 ? -15.234 -12.235 24.492 1.00 9.46 81 ALA A O 1
ATOM 1215 N N . ASN A 1 82 ? -16.818 -12.282 26.085 1.00 8.57 82 ASN A N 1
ATOM 1216 C CA . ASN A 1 82 ? -16.816 -13.738 26.188 1.00 10.62 82 ASN A CA 1
ATOM 1217 C C . ASN A 1 82 ? -17.483 -14.446 25.011 1.00 11.22 82 ASN A C 1
ATOM 1218 O O . ASN A 1 82 ? -18.518 -14.012 24.506 1.00 12.41 82 ASN A O 1
ATOM 1229 N N . THR A 1 83 ? -16.845 -15.526 24.576 1.00 11.40 83 THR A N 1
ATOM 1230 C CA . THR A 1 83 ? -17.402 -16.429 23.582 1.00 12.46 83 THR A CA 1
ATOM 1231 C C . THR A 1 83 ? -17.402 -17.873 24.102 1.00 13.33 83 THR A C 1
ATOM 1232 O O . THR A 1 83 ? -18.174 -18.708 23.634 1.00 13.95 83 THR A O 1
ATOM 1243 N N . GLY A 1 84 ? -16.537 -18.160 25.071 1.00 13.44 84 GLY A N 1
ATOM 1244 C CA . GLY A 1 84 ? -16.381 -19.511 25.574 1.00 12.82 84 GLY A CA 1
ATOM 1245 C C . GLY A 1 84 ? -15.390 -20.312 24.755 1.00 13.51 84 GLY A C 1
ATOM 1246 O O . GLY A 1 84 ? -15.151 -21.482 25.041 1.00 13.96 84 GLY A O 1
ATOM 1250 N N . ARG A 1 85 ? -14.824 -19.681 23.729 1.00 13.95 85 ARG A N 1
ATOM 1251 C CA . ARG A 1 85 ? -13.863 -20.338 22.850 1.00 14.16 85 ARG A CA 1
ATOM 1252 C C . ARG A 1 85 ? -12.452 -19.842 23.120 1.00 13.76 85 ARG A C 1
ATOM 1253 O O . ARG A 1 85 ? -12.260 -18.808 23.751 1.00 13.84 85 ARG A O 1
ATOM 1274 N N . ILE A 1 86 ? -11.466 -20.587 22.635 1.00 13.56 86 ILE A N 1
ATOM 1275 C CA . ILE A 1 86 ? -10.066 -20.257 22.878 1.00 12.20 86 ILE A CA 1
ATOM 1276 C C . ILE A 1 86 ? -9.701 -18.925 22.238 1.00 10.75 86 ILE A C 1
ATOM 1277 O O . ILE A 1 86 ? -10.194 -18.591 21.167 1.00 11.11 86 ILE A O 1
ATOM 1293 N N . GLY A 1 87 ? -8.836 -18.172 22.906 1.00 10.29 87 GLY A N 1
ATOM 1294 C CA . GLY A 1 87 ? -8.398 -16.881 22.410 1.00 9.92 87 GLY A CA 1
ATOM 1295 C C . GLY A 1 87 ? -9.223 -15.716 22.930 1.00 9.29 87 GLY A C 1
ATOM 1296 O O . GLY A 1 87 ? -9.096 -14.602 22.438 1.00 9.49 87 GLY A O 1
ATOM 1300 N N . ASP A 1 88 ? -10.059 -15.969 23.933 1.00 9.49 88 ASP A N 1
ATOM 1301 C CA . ASP A 1 88 ? -10.946 -14.945 24.478 1.00 9.44 88 ASP A CA 1
ATOM 1302 C C . ASP A 1 88 ? -10.192 -13.770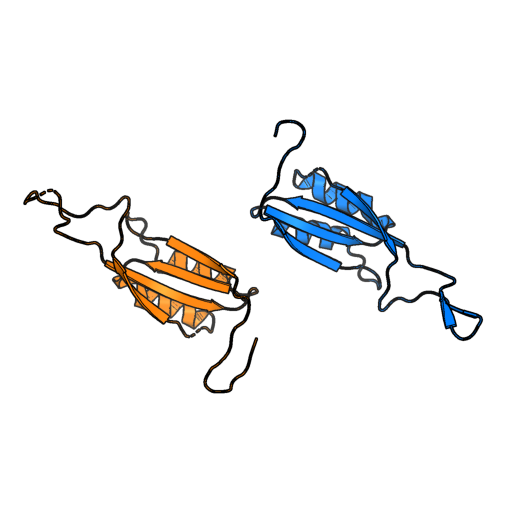 25.096 1.00 9.79 88 ASP A C 1
ATOM 1303 O O . ASP A 1 88 ? -10.639 -12.630 25.004 1.00 11.75 88 ASP A O 1
ATOM 1312 N N . GLY A 1 89 ? -9.064 -14.051 25.739 1.00 8.88 89 GLY A N 1
ATOM 1313 C CA . GLY A 1 89 ? -8.207 -12.997 26.245 1.00 8.25 89 GLY A CA 1
ATOM 1314 C C . GLY A 1 89 ? -8.290 -12.767 27.742 1.00 8.69 89 GLY A C 1
ATOM 1315 O O . GLY A 1 89 ? -8.811 -13.592 28.491 1.00 8.14 89 GLY A O 1
ATOM 1319 N N . LYS A 1 90 ? -7.774 -11.619 28.166 1.00 8.15 90 LYS A N 1
ATOM 1320 C CA . LYS A 1 90 ? -7.576 -11.335 29.575 1.00 9.09 90 LYS A CA 1
ATOM 1321 C C . LYS A 1 90 ? -7.979 -9.911 29.931 1.00 8.41 90 LYS A C 1
ATOM 1322 O O . LYS A 1 90 ? -8.004 -9.031 29.078 1.00 7.21 90 LYS A O 1
ATOM 1341 N N . ILE A 1 91 ? -8.293 -9.700 31.204 1.00 7.72 91 ILE A N 1
ATOM 1342 C CA . ILE A 1 91 ? -8.521 -8.362 31.729 1.00 7.65 91 ILE A CA 1
ATOM 1343 C C . ILE A 1 91 ? -7.557 -8.142 32.882 1.00 7.89 91 ILE A C 1
ATOM 1344 O O . ILE A 1 91 ? -7.503 -8.946 33.803 1.00 7.21 91 ILE A O 1
ATOM 1360 N N . PHE A 1 92 ? -6.780 -7.067 32.813 1.00 7.90 92 PHE A N 1
ATOM 1361 C CA . PHE A 1 92 ? -5.873 -6.706 33.897 1.00 8.44 92 PHE A CA 1
ATOM 1362 C C . PHE A 1 92 ? -6.285 -5.355 34.439 1.00 8.88 92 PHE A C 1
ATOM 1363 O O . PHE A 1 92 ? -6.440 -4.400 33.683 1.00 8.90 92 PHE A O 1
ATOM 1380 N N . VAL A 1 93 ? -6.472 -5.284 35.750 1.00 8.38 93 VAL A N 1
ATOM 1381 C CA . VAL A 1 93 ? -6.828 -4.037 36.401 1.00 9.32 93 VAL A CA 1
ATOM 1382 C C . VAL A 1 93 ? -5.602 -3.507 37.129 1.00 8.90 93 VAL A C 1
ATOM 1383 O O . VAL A 1 93 ? -4.973 -4.221 37.906 1.00 7.95 93 VAL A O 1
ATOM 1396 N N . LEU A 1 94 ? -5.258 -2.257 36.848 1.00 8.47 94 LEU A N 1
ATOM 1397 C CA . LEU A 1 94 ? -4.129 -1.615 37.493 1.00 8.53 94 LEU A CA 1
ATOM 1398 C C . LEU A 1 94 ? -4.610 -0.386 38.230 1.00 8.80 94 LEU A C 1
ATOM 1399 O O . LEU A 1 94 ? -5.560 0.264 37.814 1.00 9.01 94 LEU A O 1
ATOM 1415 N N . ASP A 1 95 ? -3.958 -0.079 39.341 1.00 10.88 95 ASP A N 1
ATOM 1416 C CA . ASP A 1 95 ? -4.312 1.091 40.124 1.00 10.18 95 ASP A CA 1
ATOM 1417 C C . ASP A 1 95 ? -3.785 2.351 39.449 1.00 9.39 95 ASP A C 1
ATOM 1418 O O . ASP A 1 95 ? -2.696 2.358 38.882 1.00 9.44 95 ASP A O 1
ATOM 1427 N N . ILE A 1 96 ? -4.583 3.408 39.499 1.00 9.32 96 ILE A N 1
ATOM 1428 C CA . ILE A 1 96 ? -4.172 4.706 38.993 1.00 9.76 96 ILE A CA 1
ATOM 1429 C C . ILE A 1 96 ? -3.832 5.603 40.175 1.00 8.92 96 ILE A C 1
ATOM 1430 O O . ILE A 1 96 ? -4.691 5.909 40.998 1.00 9.29 96 ILE A O 1
ATOM 1446 N N . ALA A 1 97 ? -2.572 6.008 40.269 1.00 7.89 97 ALA A N 1
ATOM 1447 C CA . ALA A 1 97 ? -2.136 6.852 41.369 1.00 9.40 97 ALA A CA 1
ATOM 1448 C C . ALA A 1 97 ? -2.736 8.246 41.234 1.00 8.05 97 ALA A C 1
ATOM 1449 O O . ALA A 1 97 ? -3.065 8.892 42.226 1.00 9.99 97 ALA A O 1
ATOM 1456 N N . GLN A 1 98 ? -2.887 8.696 39.994 1.00 9.10 98 GLN A N 1
ATOM 1457 C CA . GLN A 1 98 ? -3.390 10.031 39.719 1.00 8.88 98 GLN A CA 1
ATOM 1458 C C . GLN A 1 98 ? -3.833 10.129 38.265 1.00 8.35 98 GLN A C 1
ATOM 1459 O O . GLN A 1 98 ? -3.201 9.565 37.385 1.00 7.93 98 GLN A O 1
ATOM 1473 N N . ALA A 1 99 ? -4.931 10.835 38.025 1.00 8.84 99 ALA A N 1
ATOM 1474 C CA . ALA A 1 99 ? -5.418 11.062 36.671 1.00 9.15 99 ALA A CA 1
ATOM 1475 C C . ALA A 1 99 ? -5.652 12.552 36.444 1.00 9.03 99 ALA A C 1
ATOM 1476 O O . ALA A 1 99 ? -6.014 13.279 37.367 1.00 9.29 99 ALA A O 1
ATOM 1483 N N . VAL A 1 100 ? -5.435 12.995 35.211 1.00 9.14 100 VAL A N 1
ATOM 1484 C CA . VAL A 1 100 ? -5.610 14.395 34.850 1.00 9.01 100 VAL A CA 1
ATOM 1485 C C . VAL A 1 100 ? -6.393 14.526 33.548 1.00 8.10 100 VAL A C 1
ATOM 1486 O O . VAL A 1 100 ? -6.162 13.782 32.597 1.00 8.58 100 VAL A O 1
ATOM 1499 N N . ARG A 1 101 ? -7.331 15.468 33.525 1.00 9.23 101 ARG A N 1
ATOM 1500 C CA . ARG A 1 101 ? -8.055 15.824 32.313 1.00 10.97 101 ARG A CA 1
ATOM 1501 C C . ARG A 1 101 ? -7.282 16.943 31.632 1.00 9.18 101 ARG A C 1
ATOM 1502 O O . ARG A 1 101 ? -7.217 18.047 32.145 1.00 9.51 101 ARG A O 1
ATOM 1523 N N . ILE A 1 102 ? -6.693 16.658 30.480 1.00 9.38 102 ILE A N 1
ATOM 1524 C CA . ILE A 1 102 ? -5.781 17.603 29.847 1.00 9.74 102 ILE A CA 1
ATOM 1525 C C . ILE A 1 102 ? -6.482 18.889 29.418 1.00 10.49 102 ILE A C 1
ATOM 1526 O O . ILE A 1 102 ? -5.875 19.958 29.413 1.00 11.13 102 ILE A O 1
ATOM 1542 N N . ARG A 1 103 ? -7.762 18.783 29.074 1.00 10.45 103 ARG A N 1
ATOM 1543 C CA . ARG A 1 103 ? -8.504 19.908 28.513 1.00 10.49 103 ARG A CA 1
ATOM 1544 C C . ARG A 1 103 ? -8.668 21.045 29.507 1.00 11.36 103 ARG A C 1
ATOM 1545 O O . ARG A 1 103 ? -8.632 22.216 29.129 1.00 11.92 103 ARG A O 1
ATOM 1566 N N . THR A 1 104 ? -8.845 20.689 30.775 1.00 11.08 104 THR A N 1
ATOM 1567 C CA . THR A 1 104 ? -9.081 21.665 31.834 1.00 12.55 104 THR A CA 1
ATOM 1568 C C . THR A 1 104 ? -7.940 21.730 32.858 1.00 11.50 104 THR A C 1
ATOM 1569 O O . THR A 1 104 ? -7.676 22.784 33.431 1.00 13.18 104 THR A O 1
ATOM 1580 N N . GLY A 1 105 ? -7.271 20.603 33.082 1.00 11.11 105 GLY A N 1
ATOM 1581 C CA . GLY A 1 105 ? -6.161 20.541 34.017 1.00 10.78 105 GLY A CA 1
ATOM 1582 C C . GLY A 1 105 ? -6.555 19.878 35.322 1.00 11.71 105 GLY A C 1
ATOM 1583 O O . GLY A 1 105 ? -7.710 19.501 35.513 1.00 11.44 105 GLY A O 1
ATOM 1587 N N . MET B 1 1 ? -3.489 -9.922 48.185 1.00 14.51 1 MET B N 1
ATOM 1588 C CA . MET B 1 1 ? -3.639 -9.969 49.662 1.00 11.58 1 MET B CA 1
ATOM 1589 C C . MET B 1 1 ? -3.824 -8.563 50.207 1.00 9.99 1 MET B C 1
ATOM 1590 O O . MET B 1 1 ? -3.288 -7.597 49.664 1.00 8.75 1 MET B O 1
ATOM 1606 N N . LYS B 1 2 ? -4.595 -8.455 51.283 1.00 9.53 2 LYS B N 1
ATOM 1607 C CA . LYS B 1 2 ? -4.965 -7.156 51.834 1.00 7.94 2 LYS B CA 1
ATOM 1608 C C . LYS B 1 2 ? -4.856 -7.144 53.351 1.00 8.04 2 LYS B C 1
ATOM 1609 O O . LYS B 1 2 ? -5.180 -8.126 54.008 1.00 8.79 2 LYS B O 1
ATOM 1628 N N . LEU B 1 3 ? -4.397 -6.025 53.899 1.00 6.56 3 LEU B N 1
ATOM 1629 C CA . LEU B 1 3 ? -4.438 -5.820 55.337 1.00 7.88 3 LEU B CA 1
ATOM 1630 C C . LEU B 1 3 ? -5.633 -4.935 55.654 1.00 7.61 3 LEU B C 1
ATOM 1631 O O . LEU B 1 3 ? -5.662 -3.764 55.283 1.00 7.94 3 LEU B O 1
ATOM 1647 N N . VAL B 1 4 ? -6.629 -5.508 56.316 1.00 6.58 4 VAL B N 1
ATOM 1648 C CA . VAL B 1 4 ? -7.783 -4.740 56.743 1.00 7.96 4 VAL B CA 1
ATOM 1649 C C . VAL B 1 4 ? -7.514 -4.199 58.142 1.00 7.06 4 VAL B C 1
ATOM 1650 O O . VAL B 1 4 ? -7.327 -4.963 59.088 1.00 8.22 4 VAL B O 1
ATOM 1663 N N . MET B 1 5 ? -7.471 -2.876 58.250 1.00 7.20 5 MET B N 1
ATOM 1664 C CA . MET B 1 5 ? -7.251 -2.198 59.522 1.00 8.53 5 MET B CA 1
ATOM 1665 C C . MET B 1 5 ? -8.558 -1.594 60.009 1.00 7.37 5 MET B C 1
ATOM 1666 O O . MET B 1 5 ? -9.112 -0.721 59.354 1.00 8.22 5 MET B O 1
ATOM 1680 N N . ALA B 1 6 ? -9.045 -2.058 61.155 1.00 6.49 6 ALA B N 1
ATOM 1681 C CA . ALA B 1 6 ? -10.301 -1.565 61.712 1.00 7.08 6 ALA B CA 1
ATOM 1682 C C . ALA B 1 6 ? -10.089 -0.904 63.070 1.00 7.19 6 ALA B C 1
ATOM 1683 O O . ALA B 1 6 ? -9.556 -1.513 63.991 1.00 7.20 6 ALA B O 1
ATOM 1690 N N . ILE B 1 7 ? -10.510 0.351 63.174 1.00 6.56 7 ILE B N 1
ATOM 1691 C CA . ILE B 1 7 ? -10.490 1.084 64.432 1.00 6.83 7 ILE B CA 1
ATOM 1692 C C . ILE B 1 7 ? -11.908 1.088 64.999 1.00 6.30 7 ILE B C 1
ATOM 1693 O O . ILE B 1 7 ? -12.797 1.718 64.441 1.00 7.37 7 ILE B O 1
ATOM 1709 N N . ILE B 1 8 ? -12.111 0.371 66.098 1.00 6.48 8 ILE B N 1
ATOM 1710 C CA . ILE B 1 8 ? -13.451 0.114 66.617 1.00 7.08 8 ILE B CA 1
ATOM 1711 C C . ILE B 1 8 ? -13.589 0.470 68.096 1.00 6.62 8 ILE B C 1
ATOM 1712 O O . ILE B 1 8 ? -12.598 0.674 68.790 1.00 6.37 8 ILE B O 1
ATOM 1728 N N . LYS B 1 9 ? -14.830 0.541 68.565 1.00 6.60 9 LYS B N 1
ATOM 1729 C CA . LYS B 1 9 ? -15.103 0.715 69.984 1.00 7.95 9 LYS B CA 1
ATOM 1730 C C . LYS B 1 9 ? -14.659 -0.544 70.719 1.00 7.89 9 LYS B C 1
ATOM 1731 O O . LYS B 1 9 ? -14.988 -1.650 70.307 1.00 10.20 9 LYS B O 1
ATOM 1750 N N . PRO B 1 10 ? -13.888 -0.379 71.797 1.00 9.38 10 PRO B N 1
ATOM 1751 C CA . PRO B 1 10 ? -13.243 -1.514 72.464 1.00 10.05 10 PRO B CA 1
ATOM 1752 C C . PRO B 1 10 ? -14.166 -2.686 72.770 1.00 8.90 10 PRO B C 1
ATOM 1753 O O . PRO B 1 10 ? -13.756 -3.830 72.587 1.00 9.44 10 PRO B O 1
ATOM 1764 N N . PHE B 1 11 ? -15.384 -2.417 73.227 1.00 8.24 11 PHE B N 1
ATOM 1765 C CA . PHE B 1 11 ? -16.295 -3.502 73.589 1.00 9.21 11 PHE B CA 1
ATOM 1766 C C . PHE B 1 11 ? -16.773 -4.304 72.377 1.00 9.87 11 PHE B C 1
ATOM 1767 O O . PHE B 1 11 ? -17.428 -5.329 72.535 1.00 9.37 11 PHE B O 1
ATOM 1784 N N . LYS B 1 12 ? -16.436 -3.837 71.176 1.00 9.25 12 LYS B N 1
ATOM 1785 C CA . LYS B 1 12 ? -16.854 -4.502 69.944 1.00 9.47 12 LYS B CA 1
ATOM 1786 C C . LYS B 1 12 ? -15.871 -5.566 69.449 1.00 8.34 12 LYS B C 1
ATOM 1787 O O . LYS B 1 12 ? -16.117 -6.199 68.428 1.00 9.32 12 LYS B O 1
ATOM 1806 N N . LEU B 1 13 ? -14.770 -5.765 70.167 1.00 8.42 13 LEU B N 1
ATOM 1807 C CA . LEU B 1 13 ? -13.724 -6.680 69.711 1.00 8.57 13 LEU B CA 1
ATOM 1808 C C . LEU B 1 13 ? -14.200 -8.123 69.623 1.00 7.96 13 LEU B C 1
ATOM 1809 O O . LEU B 1 13 ? -13.925 -8.812 68.645 1.00 7.71 13 LEU B O 1
ATOM 1825 N N . ASP B 1 14 ? -14.909 -8.581 70.647 1.00 9.04 14 ASP B N 1
ATOM 1826 C CA . ASP B 1 14 ? -15.327 -9.975 70.708 1.00 10.55 14 ASP B CA 1
ATOM 1827 C C . ASP B 1 14 ? -16.376 -10.282 69.643 1.00 10.11 14 ASP B C 1
ATOM 1828 O O . ASP B 1 14 ? -16.353 -11.348 69.032 1.00 10.44 14 ASP B O 1
ATOM 1837 N N . GLU B 1 15 ? -17.286 -9.341 69.417 1.00 9.30 15 GLU B N 1
ATOM 1838 C CA . GLU B 1 15 ? -18.297 -9.490 68.379 1.00 10.25 15 GLU B CA 1
ATOM 1839 C C . GLU B 1 15 ? -17.658 -9.525 66.992 1.00 9.07 15 GLU B C 1
ATOM 1840 O O . GLU B 1 15 ? -18.098 -10.269 66.118 1.00 10.54 15 GLU B O 1
ATOM 1852 N N . VAL B 1 16 ? -16.619 -8.717 66.799 1.00 8.92 16 VAL B N 1
ATOM 1853 C CA . VAL B 1 16 ? -15.880 -8.692 65.541 1.00 9.86 16 VAL B CA 1
ATOM 1854 C C . VAL B 1 16 ? -15.081 -9.982 65.368 1.00 9.71 16 VAL B C 1
ATOM 1855 O O . VAL B 1 16 ? -14.981 -10.518 64.267 1.00 8.90 16 VAL B O 1
ATOM 1868 N N . ARG B 1 17 ? -14.519 -10.480 66.462 1.00 9.49 17 ARG B N 1
ATOM 1869 C CA . ARG B 1 17 ? -13.787 -11.737 66.429 1.00 10.42 17 ARG B CA 1
ATOM 1870 C C . ARG B 1 17 ? -14.694 -12.880 65.994 1.00 10.12 17 ARG B C 1
ATOM 1871 O O . ARG B 1 17 ? -14.258 -13.781 65.293 1.00 12.20 17 ARG B O 1
ATOM 1892 N N . GLU B 1 18 ? -15.955 -12.847 66.414 1.00 10.96 18 GLU B N 1
ATOM 1893 C CA . GLU B 1 18 ? -16.892 -13.917 66.080 1.00 12.37 18 GLU B CA 1
ATOM 1894 C C . GLU B 1 18 ? -17.229 -13.918 64.593 1.00 12.63 18 GLU B C 1
ATOM 1895 O O . GLU B 1 18 ? -17.261 -14.970 63.958 1.00 13.24 18 GLU B O 1
ATOM 1907 N N . ALA B 1 19 ? -17.480 -12.735 64.043 1.00 12.24 19 ALA B N 1
ATOM 1908 C CA . ALA B 1 19 ? -17.805 -12.605 62.627 1.00 11.94 19 ALA B CA 1
ATOM 1909 C C . ALA B 1 19 ? -16.658 -13.086 61.737 1.00 12.20 19 ALA B C 1
ATOM 1910 O O . ALA B 1 19 ? -16.888 -13.698 60.702 1.00 12.20 19 ALA B O 1
ATOM 1917 N N . LEU B 1 20 ? -15.425 -12.806 62.145 1.00 12.24 20 LEU B N 1
ATOM 1918 C CA . LEU B 1 20 ? -14.248 -13.238 61.399 1.00 11.69 20 LEU B CA 1
ATOM 1919 C C . LEU B 1 20 ? -14.110 -14.753 61.423 1.00 12.26 20 LEU B C 1
ATOM 1920 O O . LEU B 1 20 ? -13.745 -15.368 60.426 1.00 13.78 20 LEU B O 1
ATOM 1936 N N . THR B 1 21 ? -14.406 -15.343 62.575 1.00 13.31 21 THR B N 1
ATOM 1937 C CA . THR B 1 21 ? -14.292 -16.783 62.773 1.00 13.37 21 THR B CA 1
ATOM 1938 C C . THR B 1 21 ? -15.265 -17.537 61.881 1.00 12.67 21 THR B C 1
ATOM 1939 O O . THR B 1 21 ? -14.960 -18.623 61.401 1.00 12.16 21 THR B O 1
ATOM 1950 N N . SER B 1 22 ? -16.440 -16.959 61.667 1.00 13.26 22 SER B N 1
ATOM 1951 C CA . SER B 1 22 ? -17.441 -17.562 60.798 1.00 14.79 22 SER B CA 1
ATOM 1952 C C . SER B 1 22 ? -16.989 -17.563 59.342 1.00 14.81 22 SER B C 1
ATOM 1953 O O . SER B 1 22 ? -17.492 -18.335 58.532 1.00 14.08 22 SER B O 1
ATOM 1961 N N . LEU B 1 23 ? -16.043 -16.688 59.014 1.00 15.35 23 LEU B N 1
ATOM 1962 C CA . LEU B 1 23 ? -15.525 -16.594 57.655 1.00 13.45 23 LEU B CA 1
ATOM 1963 C C . LEU B 1 23 ? -14.283 -17.458 57.467 1.00 12.55 23 LEU B C 1
ATOM 1964 O O . LEU B 1 23 ? -13.704 -17.483 56.389 1.00 13.90 23 LEU B O 1
ATOM 1980 N N . GLY B 1 24 ? -13.875 -18.153 58.523 1.00 13.11 24 GLY B N 1
ATOM 1981 C CA . GLY B 1 24 ? -12.736 -19.049 58.455 1.00 13.68 24 GLY B CA 1
ATOM 1982 C C . GLY B 1 24 ? -11.438 -18.425 58.934 1.00 13.82 24 GLY B C 1
ATOM 1983 O O . GLY B 1 24 ? -10.422 -19.103 59.056 1.00 15.51 24 GLY B O 1
ATOM 1987 N N . ILE B 1 25 ? -11.467 -17.130 59.211 1.00 12.91 25 ILE B N 1
ATOM 1988 C CA . ILE B 1 25 ? -10.258 -16.424 59.600 1.00 13.87 25 ILE B CA 1
ATOM 1989 C C . ILE B 1 25 ? -9.828 -16.834 61.002 1.00 14.62 25 ILE B C 1
ATOM 1990 O O . ILE B 1 25 ? -10.444 -16.446 61.989 1.00 17.04 25 ILE B O 1
ATOM 2006 N N . GLY B 1 27 ? -6.623 -15.763 62.129 1.00 8.99 27 GLY B N 1
ATOM 2007 C CA . GLY B 1 27 ? -6.319 -14.975 63.305 1.00 11.20 27 GLY B CA 1
ATOM 2008 C C . GLY B 1 27 ? -6.364 -13.483 63.042 1.00 10.48 27 GLY B C 1
ATOM 2009 O O . GLY B 1 27 ? -6.755 -13.047 61.960 1.00 11.30 27 GLY B O 1
ATOM 2012 N N . LEU B 1 28 ? -5.969 -12.705 64.047 1.00 9.79 28 LEU B N 1
ATOM 2013 C CA . LEU B 1 28 ? -5.899 -11.255 63.933 1.00 8.89 28 LEU B CA 1
ATOM 2014 C C . LEU B 1 28 ? -4.930 -10.696 64.967 1.00 7.95 28 LEU B C 1
ATOM 2015 O O . LEU B 1 28 ? -4.549 -11.384 65.909 1.00 7.11 28 LEU B O 1
ATOM 2031 N N . THR B 1 29 ? -4.540 -9.441 64.780 1.00 7.41 29 THR B N 1
ATOM 2032 C CA . THR B 1 29 ? -3.638 -8.763 65.704 1.00 7.77 29 THR B CA 1
ATOM 2033 C C . THR B 1 29 ? -4.290 -7.480 66.201 1.00 7.82 29 THR B C 1
ATOM 2034 O O . THR B 1 29 ? -4.793 -6.686 65.417 1.00 9.47 29 THR B O 1
ATOM 2045 N N . VAL B 1 30 ? -4.279 -7.282 67.512 1.00 8.37 30 VAL B N 1
ATOM 2046 C CA . VAL B 1 30 ? -5.030 -6.188 68.114 1.00 8.88 30 VAL B CA 1
ATOM 2047 C C . VAL B 1 30 ? -4.143 -5.231 68.911 1.00 7.79 30 VAL B C 1
ATOM 2048 O O . VAL B 1 30 ? -3.322 -5.649 69.724 1.00 7.54 30 VAL B O 1
ATOM 2061 N N . SER B 1 31 ? -4.329 -3.940 68.658 1.00 8.82 31 SER B N 1
ATOM 2062 C CA . SER B 1 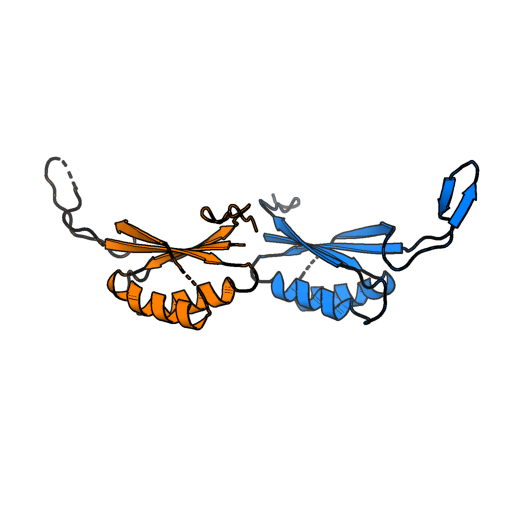31 ? -3.568 -2.889 69.316 1.00 9.99 31 SER B CA 1
ATOM 2063 C C . SER B 1 31 ? -4.505 -1.976 70.099 1.00 8.29 31 SER B C 1
ATOM 2064 O O . SER B 1 31 ? -5.688 -1.865 69.783 1.00 7.38 31 SER B O 1
ATOM 2072 N N . GLU B 1 32 ? -3.966 -1.333 71.128 1.00 9.32 32 GLU B N 1
ATOM 2073 C CA . GLU B 1 32 ? -4.703 -0.327 71.875 1.00 10.81 32 GLU B CA 1
ATOM 2074 C C . GLU B 1 32 ? -4.329 1.037 71.321 1.00 9.42 32 GLU B C 1
ATOM 2075 O O . GLU B 1 32 ? -3.160 1.320 71.090 1.00 10.18 32 GLU B O 1
ATOM 2087 N N . VAL B 1 33 ? -5.328 1.880 71.099 1.00 7.76 33 VAL B N 1
ATOM 2088 C CA . VAL B 1 33 ? -5.082 3.207 70.566 1.00 7.20 33 VAL B CA 1
ATOM 2089 C C . VAL B 1 33 ? 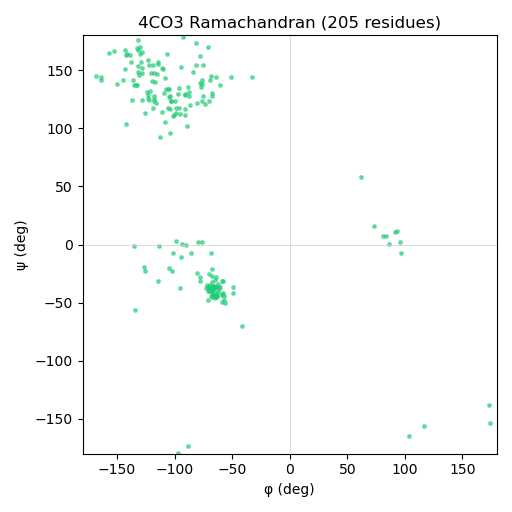-6.002 4.224 71.216 1.00 6.80 33 VAL B C 1
ATOM 2090 O O . VAL B 1 33 ? -6.979 3.869 71.873 1.00 6.24 33 VAL B O 1
ATOM 2103 N N . LYS B 1 34 ? -5.651 5.494 71.054 1.00 7.36 34 LYS B N 1
ATOM 2104 C CA . LYS B 1 34 ? -6.515 6.589 71.449 1.00 8.98 34 LYS B CA 1
ATOM 2105 C C . LYS B 1 34 ? -7.047 7.250 70.192 1.00 8.57 34 LYS B C 1
ATOM 2106 O O . LYS B 1 34 ? -6.344 7.359 69.189 1.00 7.51 34 LYS B O 1
ATOM 2125 N N . GLY B 1 35 ? -8.298 7.685 70.250 1.00 9.4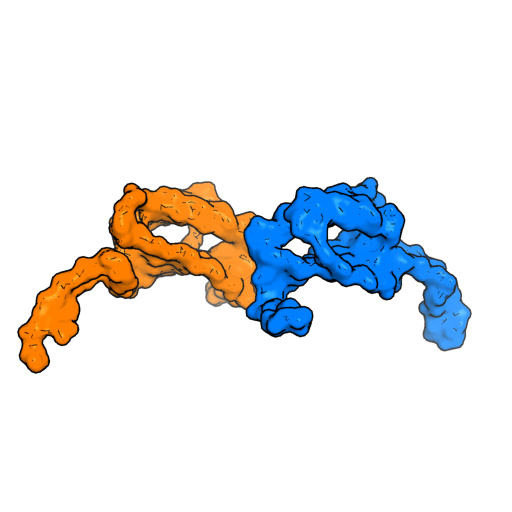0 35 GLY B N 1
ATOM 2126 C CA . GLY B 1 35 ? -8.935 8.274 69.095 1.00 9.36 35 GLY B CA 1
ATOM 2127 C C . GLY B 1 35 ? -9.275 9.731 69.286 1.00 9.70 35 GLY B C 1
ATOM 2128 O O . GLY B 1 35 ? -9.594 10.169 70.391 1.00 10.32 35 GLY B O 1
ATOM 2132 N N . PHE B 1 36 ? -9.197 10.478 68.193 1.00 8.35 36 PHE B N 1
ATOM 2133 C CA . PHE B 1 36 ? -9.692 11.843 68.156 1.00 9.30 36 PHE B CA 1
ATOM 2134 C C . PHE B 1 36 ? -10.571 11.996 66.922 1.00 9.77 36 PHE B C 1
ATOM 2135 O O . PHE B 1 36 ? -10.325 11.366 65.899 1.00 10.04 36 PHE B O 1
ATOM 2152 N N . GLY B 1 37 ? -11.617 12.807 67.029 1.00 10.01 37 GLY B N 1
ATOM 2153 C CA . GLY B 1 37 ? -12.549 12.987 65.932 1.00 9.89 37 GLY B CA 1
ATOM 2154 C C . GLY B 1 37 ? -13.757 13.820 66.314 1.00 9.84 37 GLY B C 1
ATOM 2155 O O . GLY B 1 37 ? -13.626 14.828 66.997 1.00 12.25 37 GLY B O 1
ATOM 2159 N N . ARG B 1 38 ? -14.933 13.399 65.859 1.00 9.98 38 ARG B N 1
ATOM 2160 C CA . ARG B 1 38 ? -16.179 14.106 66.153 1.00 10.93 38 ARG B CA 1
ATOM 2161 C C . ARG B 1 38 ? -16.559 13.964 67.627 1.00 11.58 38 ARG B C 1
ATOM 2162 O O . ARG B 1 38 ? -17.022 14.918 68.256 1.00 12.10 38 ARG B O 1
ATOM 2183 N N . GLN B 1 39 ? -16.362 12.771 68.175 1.00 10.37 39 GLN B N 1
ATOM 2184 C CA . GLN B 1 39 ? -16.526 12.563 69.604 1.00 10.73 39 GLN B CA 1
ATOM 2185 C C . GLN B 1 39 ? -15.308 13.140 70.306 1.00 10.99 39 GLN B C 1
ATOM 2186 O O . GLN B 1 39 ? -14.177 12.765 70.004 1.00 11.48 39 GLN B O 1
ATOM 2190 N N . LYS B 1 40 ? -15.541 14.059 71.235 1.00 11.25 40 LYS B N 1
ATOM 2191 C CA . LYS B 1 40 ? -14.453 14.746 71.920 1.00 11.51 40 LYS B CA 1
ATOM 2192 C C . LYS B 1 40 ? -14.464 14.472 73.422 1.00 10.98 40 LYS B C 1
ATOM 2193 O O . LYS B 1 40 ? -15.517 14.289 74.023 1.00 11.99 40 LYS B O 1
ATOM 2197 N N . GLY B 1 41 ? -13.277 14.443 74.018 1.00 11.87 41 GLY B N 1
ATOM 2198 C CA . GLY B 1 41 ? -13.139 14.260 75.449 1.00 11.67 41 GLY B CA 1
ATOM 2199 C C . GLY B 1 41 ? -13.086 15.603 76.143 1.00 11.41 41 GLY B C 1
ATOM 2200 O O . GLY B 1 41 ? -13.134 16.642 75.491 1.00 13.77 41 GLY B O 1
ATOM 2204 N N . GLN B 1 42 ? -12.985 15.584 77.467 1.00 11.23 42 GLN B N 1
ATOM 2205 C CA . GLN B 1 42 ? -12.931 16.816 78.239 1.00 10.76 42 GLN B CA 1
ATOM 2206 C C . GLN B 1 42 ? -11.520 17.378 78.238 1.00 9.61 42 GLN B C 1
ATOM 2207 O O . GLN B 1 42 ? -10.550 16.645 78.068 1.00 8.68 42 GLN B O 1
ATOM 2221 N N . THR B 1 43 ? -11.416 18.687 78.421 1.00 9.38 43 THR B N 1
ATOM 2222 C CA . THR B 1 43 ? -10.124 19.353 78.475 1.00 11.39 43 THR B CA 1
ATOM 2223 C C . THR B 1 43 ? -10.063 20.275 79.684 1.00 11.40 43 THR B C 1
ATOM 2224 O O . THR B 1 43 ? -11.046 20.441 80.399 1.00 10.88 43 THR B O 1
ATOM 2235 N N . GLU B 1 44 ? -8.901 20.877 79.899 1.00 11.14 44 GLU B N 1
ATOM 2236 C CA . GLU B 1 44 ? -8.696 21.750 81.040 1.00 13.21 44 GLU B CA 1
ATOM 2237 C C . GLU B 1 44 ? -7.451 22.601 80.828 1.00 12.55 44 GLU B C 1
ATOM 2238 O O . GLU B 1 44 ? -6.465 22.142 80.259 1.00 12.37 44 GLU B O 1
ATOM 2250 N N . ILE B 1 45 ? -7.508 23.843 81.292 1.00 14.39 45 ILE B N 1
ATOM 2251 C CA . ILE B 1 45 ? -6.402 24.777 81.133 1.00 15.49 45 ILE B CA 1
ATOM 2252 C C . ILE B 1 45 ? -5.440 24.712 82.312 1.00 14.76 45 ILE B C 1
ATOM 2253 O O . ILE B 1 45 ? -5.849 24.806 83.463 1.00 16.57 45 ILE B O 1
ATOM 2257 N N . TYR B 1 46 ? -4.157 24.563 82.009 1.00 16.33 46 TYR B N 1
ATOM 2258 C CA . TYR B 1 46 ? -3.119 24.523 83.029 1.00 16.21 46 TYR B CA 1
ATOM 2259 C C . TYR B 1 46 ? -1.939 25.402 82.623 1.00 16.56 46 TYR B C 1
ATOM 2260 O O . TYR B 1 46 ? -1.563 26.317 83.352 1.00 17.46 46 TYR B O 1
ATOM 2278 N N . ARG B 1 47 ? -1.373 25.135 81.451 1.00 15.92 47 ARG B N 1
ATOM 2279 C CA . ARG B 1 47 ? -0.239 25.905 80.946 1.00 16.65 47 ARG B CA 1
ATOM 2280 C C . ARG B 1 47 ? -0.406 27.402 81.196 1.00 16.61 47 ARG B C 1
ATOM 2281 O O . ARG B 1 47 ? -1.518 27.925 81.172 1.00 16.50 47 ARG B O 1
ATOM 2285 N N . GLU B 1 50 ? -4.610 24.053 76.288 1.00 16.09 50 GLU B N 1
ATOM 2286 C CA . GLU B 1 50 ? -5.491 23.143 77.011 1.00 14.54 50 GLU B CA 1
ATOM 2287 C C . GLU B 1 50 ? -5.113 21.688 76.758 1.00 13.68 50 GLU B C 1
ATOM 2288 O O . GLU B 1 50 ? -4.954 21.265 75.615 1.00 16.09 50 GLU B O 1
ATOM 2294 N N . TYR B 1 51 ? -4.974 20.929 77.838 1.00 12.36 51 TYR B N 1
ATOM 2295 C CA . TYR B 1 51 ? -4.642 19.517 77.741 1.00 13.37 51 TYR B CA 1
ATOM 2296 C C . TYR B 1 51 ? -5.911 18.676 77.768 1.00 12.40 51 TYR B C 1
ATOM 2297 O O . TYR B 1 51 ? -6.923 19.074 78.335 1.00 11.78 51 TYR B O 1
ATOM 2315 N N . SER B 1 52 ? -5.838 17.504 77.154 1.00 11.07 52 SER B N 1
ATOM 2316 C CA . SER B 1 52 ? -6.939 16.554 77.173 1.00 12.06 52 SER B CA 1
ATOM 2317 C C . SER B 1 52 ? -7.008 15.864 78.537 1.00 10.09 52 SER B C 1
ATOM 2318 O O . SER B 1 52 ? -6.016 15.327 79.026 1.00 10.12 52 SER B O 1
ATOM 2326 N N . VAL B 1 53 ? -8.192 15.892 79.137 1.00 9.09 53 VAL B N 1
ATOM 2327 C CA . VAL B 1 53 ? -8.418 15.344 80.469 1.00 11.40 53 VAL B CA 1
ATOM 2328 C C . VAL B 1 53 ? -8.958 13.920 80.389 1.00 9.66 53 VAL B C 1
ATOM 2329 O O . VAL B 1 53 ? -8.627 13.066 81.212 1.00 8.72 53 VAL B O 1
ATOM 2342 N N . SER B 1 54 ? -9.808 13.680 79.400 1.00 8.47 54 SER B N 1
ATOM 2343 C CA . SER B 1 54 ? -10.301 12.341 79.137 1.00 7.75 54 SER B CA 1
ATOM 2344 C C . SER B 1 54 ? -9.948 11.958 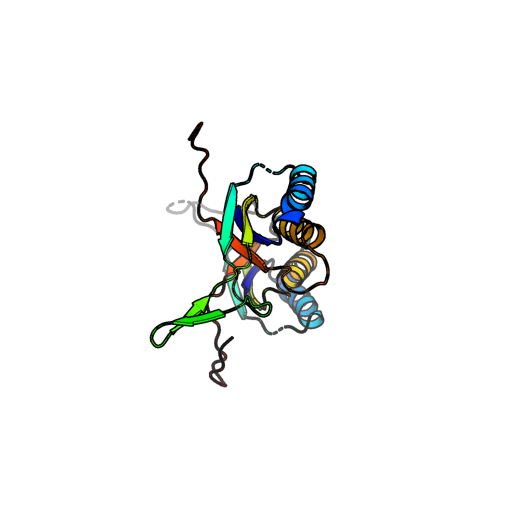77.705 1.00 7.85 54 SER B C 1
ATOM 2345 O O . SER B 1 54 ? -9.760 12.819 76.846 1.00 7.40 54 SER B O 1
ATOM 2353 N N . PHE B 1 55 ? -9.844 10.658 77.465 1.00 7.04 55 PHE B N 1
ATOM 2354 C CA . PHE B 1 55 ? -9.493 10.149 76.150 1.00 7.94 55 PHE B CA 1
ATOM 2355 C C . PHE B 1 55 ? -10.453 9.046 75.745 1.00 8.40 55 PHE B C 1
ATOM 2356 O O . PHE B 1 55 ? -11.032 8.374 76.592 1.00 8.62 55 PHE B O 1
ATOM 2373 N N . LEU B 1 56 ? -10.608 8.873 74.437 1.00 9.14 56 LEU B N 1
ATOM 2374 C CA . LEU B 1 56 ? -11.520 7.888 73.873 1.00 10.19 56 LEU B CA 1
ATOM 2375 C C . LEU B 1 56 ? -10.740 6.680 73.356 1.00 9.41 56 LEU B C 1
ATOM 2376 O O . LEU B 1 56 ? -10.222 6.699 72.241 1.00 9.37 56 LEU B O 1
ATOM 2392 N N . PRO B 1 57 ? -10.639 5.625 74.175 1.00 9.60 57 PRO B N 1
ATOM 2393 C CA . PRO B 1 57 ? -9.892 4.443 73.741 1.00 9.82 57 PRO B CA 1
ATOM 2394 C C . PRO B 1 57 ? -10.579 3.677 72.617 1.00 8.28 57 PRO B C 1
ATOM 2395 O O . PRO B 1 57 ? -11.800 3.546 72.600 1.00 8.13 57 PRO B O 1
ATOM 2406 N N . LYS B 1 58 ? -9.780 3.180 71.682 1.00 6.93 58 LYS B N 1
ATOM 2407 C CA . LYS B 1 58 ? -10.289 2.328 70.627 1.00 8.17 58 LYS B CA 1
ATOM 2408 C C . LYS B 1 58 ? -9.442 1.069 70.528 1.00 7.44 58 LYS B C 1
ATOM 2409 O O . LYS B 1 58 ? -8.331 1.001 71.062 1.00 6.30 58 LYS B O 1
ATOM 2428 N N . VAL B 1 59 ? -9.989 0.068 69.849 1.00 7.80 59 VAL B N 1
ATOM 2429 C CA . VAL B 1 59 ? -9.244 -1.134 69.513 1.00 8.68 59 VAL B CA 1
ATOM 2430 C C . VAL B 1 59 ? -8.923 -1.127 68.020 1.00 7.46 59 VAL B C 1
ATOM 2431 O O . VAL B 1 59 ? -9.778 -0.834 67.189 1.00 6.51 59 VAL B O 1
ATOM 2444 N N . LYS B 1 60 ? -7.673 -1.431 67.696 1.00 8.08 60 LYS B N 1
ATOM 2445 C CA . LYS B 1 60 ? -7.216 -1.445 66.315 1.00 7.65 60 LYS B CA 1
ATOM 2446 C C . LYS B 1 60 ? -6.982 -2.881 65.882 1.00 7.59 60 LYS B C 1
ATOM 2447 O O . LYS B 1 60 ? -6.018 -3.520 66.292 1.00 8.75 60 LYS B O 1
ATOM 2466 N N . VAL B 1 61 ? -7.896 -3.383 65.063 1.00 7.43 61 VAL B N 1
ATOM 2467 C CA . VAL B 1 61 ? -7.808 -4.729 64.540 1.00 6.89 61 VAL B CA 1
ATOM 2468 C C . VAL B 1 61 ? -7.049 -4.706 63.215 1.00 8.78 61 VAL B C 1
ATOM 2469 O O . VAL B 1 61 ? -7.353 -3.913 62.327 1.00 9.63 61 VAL B O 1
ATOM 2482 N N . GLU B 1 62 ? -6.053 -5.574 63.093 1.00 8.21 62 GLU B N 1
ATOM 2483 C CA . GLU B 1 62 ? -5.330 -5.728 61.842 1.00 7.28 62 GLU B CA 1
ATOM 2484 C C . GLU B 1 62 ? -5.358 -7.185 61.419 1.00 7.44 62 GLU B C 1
ATOM 2485 O O . GLU B 1 62 ? -4.792 -8.046 62.083 1.00 8.70 62 GLU B O 1
ATOM 2497 N N . VAL B 1 63 ? -6.041 -7.455 60.311 1.00 7.92 63 VAL B N 1
ATOM 2498 C CA . VAL B 1 63 ? -6.153 -8.814 59.803 1.00 8.37 63 VAL B CA 1
ATOM 2499 C C . VAL B 1 63 ? -5.752 -8.892 58.328 1.00 6.99 63 VAL B C 1
ATOM 2500 O O . VAL B 1 63 ? -6.268 -8.160 57.483 1.00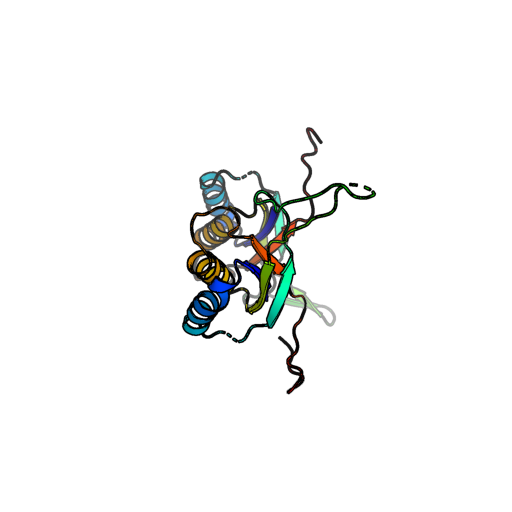 6.59 63 VAL B O 1
ATOM 2513 N N . ALA B 1 64 ? -4.794 -9.771 58.048 1.00 6.77 64 ALA B N 1
ATOM 2514 C CA . ALA B 1 64 ? -4.338 -10.029 56.692 1.00 8.33 64 ALA B CA 1
ATOM 2515 C C . ALA B 1 64 ? -5.216 -11.103 56.074 1.00 7.98 64 ALA B C 1
ATOM 2516 O O . ALA B 1 64 ? -5.403 -12.165 56.651 1.00 7.80 64 ALA B O 1
ATOM 2523 N N . VAL B 1 65 ? -5.749 -10.820 54.895 1.00 8.12 65 VAL B N 1
ATOM 2524 C CA . VAL B 1 65 ? -6.652 -11.740 54.222 1.00 7.27 65 VAL B CA 1
ATOM 2525 C C . VAL B 1 65 ? -6.392 -11.689 52.722 1.00 8.12 65 VAL B C 1
ATOM 2526 O O . VAL B 1 65 ? -5.697 -10.801 52.245 1.00 9.35 65 VAL B O 1
ATOM 2539 N N . SER B 1 66 ? -6.937 -12.649 51.984 1.00 9.05 66 SER B N 1
ATOM 2540 C CA . SER B 1 66 ? -6.756 -12.681 50.538 1.00 9.85 66 SER B CA 1
ATOM 2541 C C . SER B 1 66 ? -7.673 -11.673 49.858 1.00 8.75 66 SER B C 1
ATOM 2542 O O . SER B 1 66 ? -8.642 -11.209 50.447 1.00 8.59 66 SER B O 1
ATOM 2550 N N . ASP B 1 67 ? -7.358 -11.338 48.612 1.00 9.75 67 ASP B N 1
ATOM 2551 C CA . ASP B 1 67 ? -8.163 -10.391 47.850 1.00 11.60 67 ASP B CA 1
ATOM 2552 C C . ASP B 1 67 ? -9.573 -10.920 47.651 1.00 11.88 67 ASP B C 1
ATOM 2553 O O . ASP B 1 67 ? -10.534 -10.155 47.619 1.00 13.44 67 ASP B O 1
ATOM 2562 N N . ASP B 1 68 ? -9.693 -12.235 47.518 1.00 12.24 68 ASP B N 1
ATOM 2563 C CA . ASP B 1 68 ? -10.984 -12.850 47.249 1.00 12.83 68 ASP B CA 1
ATOM 2564 C C . ASP B 1 68 ? -11.952 -12.714 48.420 1.00 13.12 68 ASP B C 1
ATOM 2565 O O . ASP B 1 68 ? -13.163 -12.702 48.219 1.00 14.29 68 ASP B O 1
ATOM 2574 N N . GLN B 1 69 ? -11.428 -12.607 49.638 1.00 11.24 69 GLN B N 1
ATOM 2575 C CA . GLN B 1 69 ? -12.287 -12.567 50.818 1.00 11.01 69 GLN B CA 1
ATOM 2576 C C . GLN B 1 69 ? -12.265 -11.234 51.561 1.00 10.18 69 GLN B C 1
ATOM 2577 O O . GLN B 1 69 ? -12.975 -11.067 52.546 1.00 10.64 69 GLN B O 1
ATOM 2591 N N . TYR B 1 70 ? -11.473 -10.280 51.089 1.00 9.13 70 TYR B N 1
ATOM 2592 C CA . TYR B 1 70 ? -11.295 -9.033 51.826 1.00 9.07 70 TYR B CA 1
ATOM 2593 C C . TYR B 1 70 ? -12.592 -8.229 51.906 1.00 8.68 70 TYR B C 1
ATOM 2594 O O . TYR B 1 70 ? -12.868 -7.611 52.924 1.00 7.76 70 TYR B O 1
ATOM 2612 N N . GLU B 1 71 ? -13.394 -8.242 50.848 1.00 8.62 71 GLU B N 1
ATOM 2613 C CA . GLU B 1 71 ? -14.656 -7.505 50.874 1.00 9.38 71 GLU B CA 1
ATOM 2614 C C . GLU B 1 71 ? -15.656 -8.117 51.861 1.00 9.86 71 GLU B C 1
ATOM 2615 O O . GLU B 1 71 ? -16.376 -7.392 52.545 1.00 9.53 71 GLU B O 1
ATOM 2627 N N . GLN B 1 72 ? -15.693 -9.446 51.928 1.00 10.29 72 GLN B N 1
ATOM 2628 C CA . GLN B 1 72 ? -16.512 -10.148 52.911 1.00 10.33 72 GLN B CA 1
ATOM 2629 C C . GLN B 1 72 ? -16.114 -9.692 54.303 1.00 9.89 72 GLN B C 1
ATOM 2630 O O . GLN B 1 72 ? -16.958 -9.427 55.159 1.00 8.85 72 GLN B O 1
ATOM 2644 N N . VAL B 1 73 ? -14.804 -9.621 54.510 1.00 10.85 73 VAL B N 1
ATOM 2645 C CA . VAL B 1 73 ? -14.213 -9.275 55.797 1.00 8.28 73 VAL B CA 1
ATOM 2646 C C . VAL B 1 73 ? -14.551 -7.849 56.203 1.00 8.71 73 VAL B C 1
ATOM 2647 O O . VAL B 1 73 ? -14.929 -7.600 57.338 1.00 9.18 73 VAL B O 1
ATOM 2660 N N . VAL B 1 74 ? -14.412 -6.913 55.274 1.00 9.01 74 VAL B N 1
ATOM 2661 C CA . VAL B 1 74 ? -14.750 -5.525 55.554 1.00 9.19 74 VAL B CA 1
ATOM 2662 C C . VAL B 1 74 ? -16.209 -5.422 55.977 1.00 8.13 74 VAL B C 1
ATOM 2663 O O . VAL B 1 74 ? -16.524 -4.810 56.988 1.00 7.84 74 VAL B O 1
ATOM 2676 N N . GLU B 1 75 ? -17.091 -6.037 55.196 1.00 9.32 75 GLU B N 1
ATOM 2677 C CA . GLU B 1 75 ? -18.526 -6.006 55.466 1.00 9.67 75 GLU B CA 1
ATOM 2678 C C . GLU B 1 75 ? -18.862 -6.668 56.798 1.00 8.92 75 GLU B C 1
ATOM 2679 O O . GLU B 1 75 ? -19.695 -6.172 57.548 1.00 9.05 75 GLU B O 1
ATOM 2686 N N . ALA B 1 76 ? -18.212 -7.788 57.086 1.00 9.56 76 ALA B N 1
ATOM 2687 C CA . ALA B 1 76 ? -18.447 -8.504 58.333 1.00 10.08 76 ALA B CA 1
ATOM 2688 C C . ALA B 1 76 ? -18.028 -7.646 59.523 1.00 10.01 76 ALA B C 1
ATOM 2689 O O . ALA B 1 76 ? -18.738 -7.560 60.527 1.00 9.53 76 ALA B O 1
ATOM 2696 N N . ILE B 1 77 ? -16.872 -7.004 59.393 1.00 8.61 77 ILE B N 1
ATOM 2697 C CA . ILE B 1 77 ? -16.326 -6.170 60.453 1.00 8.28 77 ILE B CA 1
ATOM 2698 C C . ILE B 1 77 ? -17.192 -4.938 60.662 1.00 7.93 77 ILE B C 1
ATOM 2699 O O . ILE B 1 77 ? -17.511 -4.583 61.788 1.00 8.90 77 ILE B O 1
ATOM 2715 N N . GLN B 1 78 ? -17.581 -4.295 59.570 1.00 8.99 78 GLN B N 1
ATOM 2716 C CA . GLN B 1 78 ? -18.399 -3.096 59.649 1.00 8.42 78 GLN B CA 1
ATOM 2717 C C . GLN B 1 78 ? -19.710 -3.387 60.370 1.00 8.02 78 GLN B C 1
ATOM 2718 O O . GLN B 1 78 ? -20.158 -2.601 61.197 1.00 9.48 78 GLN B O 1
ATOM 2732 N N . LYS B 1 79 ? -20.322 -4.522 60.063 1.00 7.83 79 LYS B N 1
ATOM 2733 C CA . LYS B 1 79 ? -21.600 -4.862 60.669 1.00 8.89 79 LYS B CA 1
ATOM 2734 C C . LYS B 1 79 ? -21.441 -5.221 62.144 1.00 8.94 79 LYS B C 1
ATOM 2735 O O . LYS B 1 79 ? -22.269 -4.848 62.970 1.00 9.40 79 LYS B O 1
ATOM 2745 N N . ALA B 1 80 ? -20.375 -5.943 62.468 1.00 8.26 80 ALA B N 1
ATOM 2746 C CA . ALA B 1 80 ? -20.137 -6.382 63.839 1.00 8.30 80 ALA B CA 1
ATOM 2747 C C . ALA B 1 80 ? -19.760 -5.210 64.739 1.00 8.75 80 ALA B C 1
ATOM 2748 O O . ALA B 1 80 ? -20.159 -5.157 65.898 1.00 9.44 80 ALA B O 1
ATOM 2755 N N . ALA B 1 81 ? -18.996 -4.266 64.200 1.00 8.45 81 ALA B N 1
ATOM 2756 C CA . ALA B 1 81 ? -18.516 -3.133 64.985 1.00 8.19 81 ALA B CA 1
ATOM 2757 C C . ALA B 1 81 ? -19.521 -1.983 65.028 1.00 7.90 81 ALA B C 1
ATOM 2758 O O . ALA B 1 81 ? -19.332 -1.020 65.762 1.00 8.73 81 ALA B O 1
ATOM 2765 N N . ASN B 1 82 ? -20.590 -2.092 64.246 1.00 7.99 82 ASN B N 1
ATOM 2766 C CA . ASN B 1 82 ? -21.544 -0.999 64.084 1.00 8.53 82 ASN B CA 1
ATOM 2767 C C . ASN B 1 82 ? -22.503 -0.846 65.265 1.00 9.02 82 ASN B C 1
ATOM 2768 O O . ASN B 1 82 ? -23.024 -1.828 65.781 1.00 9.35 82 ASN B O 1
ATOM 2779 N N . THR B 1 83 ? -22.716 0.394 65.694 1.00 9.64 83 THR B N 1
ATOM 2780 C CA . THR B 1 83 ? -23.724 0.698 66.707 1.00 10.38 83 THR B CA 1
ATOM 2781 C C . THR B 1 83 ? -24.693 1.785 66.241 1.00 10.49 83 THR B C 1
ATOM 2782 O O . THR B 1 83 ? -25.785 1.918 66.786 1.00 10.54 83 THR B O 1
ATOM 2793 N N . GLY B 1 84 ? -24.296 2.564 65.239 1.00 10.80 84 GLY B N 1
ATOM 2794 C CA . GLY B 1 84 ? -25.121 3.661 64.764 1.00 10.67 84 GLY B CA 1
ATOM 2795 C C . GLY B 1 84 ? -24.991 4.898 65.629 1.00 11.61 84 GLY B C 1
ATOM 2796 O O . GLY B 1 84 ? -25.720 5.871 65.450 1.00 11.17 84 GLY B O 1
ATOM 2800 N N . ARG B 1 85 ? -24.060 4.849 66.577 1.00 12.78 85 ARG B N 1
ATOM 2801 C CA . ARG B 1 85 ? -23.786 5.976 67.457 1.00 12.39 85 ARG B CA 1
ATOM 2802 C C . ARG B 1 85 ? -22.425 6.571 67.134 1.00 10.01 85 ARG B C 1
ATOM 2803 O O . ARG B 1 85 ? -21.533 5.873 66.665 1.00 8.75 85 ARG B O 1
ATOM 2824 N N . ILE B 1 86 ? -22.275 7.867 67.381 1.00 9.92 86 ILE B N 1
ATOM 2825 C CA . ILE B 1 86 ? -21.012 8.554 67.139 1.00 11.12 86 ILE B CA 1
ATOM 2826 C C . ILE B 1 86 ? -19.851 7.804 67.796 1.00 10.28 86 ILE B C 1
ATOM 2827 O O . ILE B 1 86 ? -20.010 7.212 68.862 1.00 12.09 86 ILE B O 1
ATOM 2843 N N . GLY B 1 87 ? -18.696 7.809 67.137 1.00 9.25 87 GLY B N 1
ATOM 2844 C CA . GLY B 1 87 ? -17.507 7.149 67.648 1.00 8.83 87 GLY B CA 1
ATOM 2845 C C . GLY B 1 87 ? -17.251 5.742 67.123 1.00 8.36 87 GLY B C 1
ATOM 2846 O O . GLY B 1 87 ? -16.286 5.094 67.530 1.00 8.27 87 GLY B O 1
ATOM 2850 N N . ASP B 1 88 ? -18.099 5.266 66.215 1.00 8.43 88 ASP B N 1
ATOM 2851 C CA . ASP B 1 88 ? -18.025 3.881 65.758 1.00 8.05 88 ASP B CA 1
ATOM 2852 C C . ASP B 1 88 ? -16.672 3.512 65.158 1.00 8.19 88 ASP B C 1
ATOM 2853 O O . ASP B 1 88 ? -16.169 2.421 65.405 1.00 8.48 88 ASP B O 1
ATOM 2862 N N . GLY B 1 89 ? -16.097 4.405 64.357 1.00 8.66 89 GLY B N 1
ATOM 2863 C CA . GLY B 1 89 ? -14.751 4.199 63.848 1.00 7.71 89 GLY B CA 1
ATOM 2864 C C . GLY B 1 89 ? -14.616 4.048 62.345 1.00 6.29 89 GLY B C 1
ATOM 2865 O O . GLY B 1 89 ? -15.464 4.497 61.584 1.00 6.37 89 GLY B O 1
ATOM 2869 N N . LYS B 1 90 ? -13.530 3.397 61.933 1.00 7.11 90 LYS B N 1
ATOM 2870 C CA . LYS B 1 90 ? -13.106 3.379 60.538 1.00 6.90 90 LYS B CA 1
ATOM 2871 C C . LYS B 1 90 ? -12.520 2.036 60.137 1.00 6.76 90 LYS B C 1
ATOM 2872 O O . LYS B 1 90 ? -11.935 1.336 60.955 1.00 7.09 90 LYS B O 1
ATOM 2891 N N . ILE B 1 91 ? -12.654 1.697 58.861 1.00 6.13 91 ILE B N 1
ATOM 2892 C CA . ILE B 1 91 ? -11.931 0.565 58.303 1.00 6.87 91 ILE B CA 1
ATOM 2893 C C . ILE B 1 91 ? -11.084 1.052 57.129 1.00 7.08 91 ILE B C 1
ATOM 2894 O O . ILE B 1 91 ? -11.591 1.674 56.203 1.00 6.96 91 ILE B O 1
ATOM 2910 N N . PHE B 1 92 ? -9.784 0.789 57.199 1.00 7.01 92 PHE B N 1
ATOM 2911 C CA . PHE B 1 92 ? -8.868 1.123 56.121 1.00 8.06 92 PHE B CA 1
ATOM 2912 C C . PHE B 1 92 ? -8.243 -0.156 55.582 1.00 7.43 92 PHE B C 1
ATOM 2913 O O . PHE B 1 92 ? -7.663 -0.938 56.329 1.00 7.74 92 PHE B O 1
ATOM 2930 N N . VAL B 1 93 ? -8.371 -0.365 54.278 1.00 8.36 93 VAL B N 1
ATOM 2931 C CA . VAL B 1 93 ? -7.794 -1.537 53.639 1.00 9.13 93 VAL B CA 1
ATOM 2932 C C . VAL B 1 93 ? -6.523 -1.134 52.895 1.00 7.55 93 VAL B C 1
ATOM 2933 O O . VAL B 1 93 ? -6.546 -0.250 52.048 1.00 6.76 93 VAL B O 1
ATOM 2946 N N . LEU B 1 94 ? -5.414 -1.781 53.239 1.00 8.19 94 LEU B N 1
ATOM 2947 C CA . LEU B 1 94 ? -4.133 -1.530 52.591 1.00 8.19 94 LEU B CA 1
ATOM 2948 C C . LEU B 1 94 ? -3.734 -2.742 51.759 1.00 6.77 94 LEU B C 1
ATOM 2949 O O . LEU B 1 94 ? -4.123 -3.866 52.061 1.00 9.33 94 LEU B O 1
ATOM 2965 N N . ASP B 1 95 ? -2.959 -2.509 50.708 1.00 8.02 95 ASP B N 1
ATOM 2966 C CA . ASP B 1 95 ? -2.406 -3.602 49.919 1.00 9.02 95 ASP B CA 1
ATOM 2967 C C . ASP B 1 95 ? -1.212 -4.213 50.638 1.00 7.91 95 ASP B C 1
ATOM 2968 O O . ASP B 1 95 ? -0.397 -3.500 51.212 1.00 8.22 95 ASP B O 1
ATOM 2977 N N . ILE B 1 96 ? -1.119 -5.536 50.602 1.00 7.54 96 ILE B N 1
ATOM 2978 C CA . ILE B 1 96 ? 0.068 -6.234 51.080 1.00 6.99 96 ILE B CA 1
ATOM 2979 C C . ILE B 1 96 ? 0.884 -6.676 49.873 1.00 7.08 96 ILE B C 1
ATOM 2980 O O . ILE B 1 96 ? 0.383 -7.371 48.999 1.00 8.25 96 ILE B O 1
ATOM 2996 N N . ALA B 1 97 ? 2.141 -6.258 49.819 1.00 7.12 97 ALA B N 1
ATOM 2997 C CA . ALA B 1 97 ? 3.000 -6.594 48.694 1.00 7.63 97 ALA B CA 1
ATOM 2998 C C . ALA B 1 97 ? 3.510 -8.020 48.818 1.00 7.58 97 ALA B C 1
ATOM 2999 O O . ALA B 1 97 ? 3.791 -8.678 47.821 1.00 8.82 97 ALA B O 1
ATOM 3006 N N . GLN B 1 98 ? 3.626 -8.491 50.054 1.00 8.24 98 GLN B N 1
ATOM 3007 C CA . GLN B 1 98 ? 4.122 -9.832 50.322 1.00 7.64 98 GLN B CA 1
ATOM 3008 C C . GLN B 1 98 ? 3.869 -10.193 51.783 1.00 7.83 98 GLN B C 1
ATOM 3009 O O . GLN B 1 98 ? 3.939 -9.337 52.654 1.00 6.58 98 GLN B O 1
ATOM 3023 N N . ALA B 1 99 ? 3.567 -11.462 52.040 1.00 8.57 99 ALA B N 1
ATOM 3024 C CA . ALA B 1 99 ? 3.359 -11.941 53.404 1.00 8.67 99 ALA B CA 1
ATOM 3025 C C . ALA B 1 99 ? 4.151 -13.217 53.649 1.00 8.26 99 ALA B 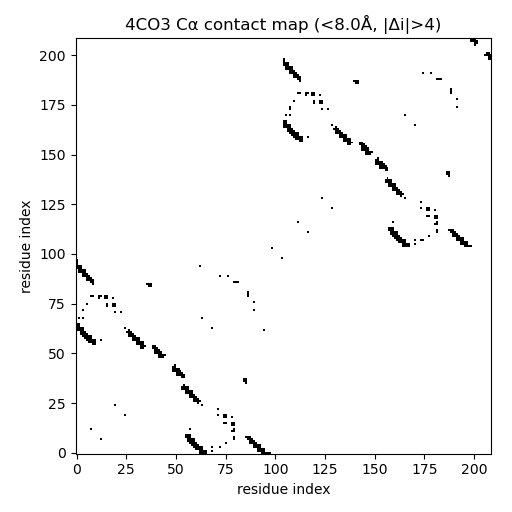C 1
ATOM 3026 O O . ALA B 1 99 ? 4.356 -14.023 52.742 1.00 8.93 99 ALA B O 1
ATOM 3033 N N . VAL B 1 100 ? 4.591 -13.390 54.888 1.00 9.26 100 VAL B N 1
ATOM 3034 C CA . VAL B 1 100 ? 5.372 -14.555 55.272 1.00 9.08 100 VAL B CA 1
ATOM 3035 C C . VAL B 1 100 ? 4.865 -15.122 56.593 1.00 7.76 100 VAL B C 1
ATOM 3036 O O . VAL B 1 100 ? 4.563 -14.372 57.520 1.00 8.11 100 VAL B O 1
ATOM 3049 N N . ARG B 1 101 ? 4.760 -16.446 56.662 1.00 8.15 101 ARG B N 1
ATOM 3050 C CA . ARG B 1 101 ? 4.524 -17.135 57.923 1.00 8.32 101 ARG B CA 1
ATOM 3051 C C . ARG B 1 101 ? 5.883 -17.380 58.569 1.00 7.85 101 ARG B C 1
ATOM 3052 O O . ARG B 1 101 ? 6.740 -18.043 57.991 1.00 8.05 101 ARG B O 1
ATOM 3073 N N . ILE B 1 102 ? 6.087 -16.835 59.760 1.00 7.51 102 ILE B N 1
ATOM 3074 C CA . ILE B 1 102 ? 7.398 -16.903 60.385 1.00 8.11 102 ILE B CA 1
ATOM 3075 C C . ILE B 1 102 ? 7.761 -18.333 60.774 1.00 8.24 102 ILE B C 1
ATOM 3076 O O . ILE B 1 102 ? 8.917 -18.730 60.669 1.00 7.80 102 ILE B O 1
ATOM 3092 N N . ARG B 1 103 ? 6.771 -19.107 61.204 1.00 8.57 103 ARG B N 1
ATOM 3093 C CA . ARG B 1 103 ? 7.022 -20.462 61.692 1.00 10.09 103 ARG B CA 1
ATOM 3094 C C . ARG B 1 103 ? 7.582 -21.382 60.608 1.00 9.11 103 ARG B C 1
ATOM 3095 O O . ARG B 1 103 ? 8.518 -22.145 60.851 1.00 8.91 103 ARG B O 1
ATOM 3116 N N . THR B 1 104 ? 6.997 -21.304 59.418 1.00 9.65 104 THR B N 1
ATOM 3117 C CA . THR B 1 104 ? 7.362 -22.175 58.302 1.00 10.67 104 THR B CA 1
ATOM 3118 C C . THR B 1 104 ? 8.255 -21.481 57.268 1.00 10.42 104 THR B C 1
ATOM 3119 O O . THR B 1 104 ? 8.980 -22.139 56.523 1.00 11.45 104 THR B O 1
ATOM 3130 N N . GLY B 1 105 ? 8.200 -20.155 57.226 1.00 8.91 105 GLY B N 1
ATOM 3131 C CA . GLY B 1 105 ? 8.954 -19.391 56.252 1.00 10.90 105 GLY B CA 1
ATOM 3132 C C . GLY B 1 105 ? 8.244 -19.298 54.916 1.00 10.91 105 GLY B C 1
ATOM 3133 O O . GLY B 1 105 ? 8.799 -18.800 53.944 1.00 10.38 105 GLY B O 1
ATOM 3137 N N . GLU B 1 106 ? 7.007 -19.779 54.873 1.00 11.81 106 GLU B N 1
ATOM 3138 C CA . GLU B 1 106 ? 6.215 -19.763 53.653 1.00 10.06 106 GLU B CA 1
ATOM 3139 C C . GLU B 1 106 ? 5.831 -18.349 53.263 1.00 9.99 106 GLU B C 1
ATOM 3140 O O . GLU B 1 106 ? 5.576 -17.509 54.120 1.00 8.93 106 GLU B O 1
ATOM 3152 N N . THR B 1 107 ? 5.781 -18.106 51.958 1.00 10.69 107 THR B N 1
ATOM 3153 C CA . THR B 1 107 ? 5.350 -16.827 51.419 1.00 11.96 107 THR B CA 1
ATOM 3154 C C . THR B 1 107 ? 4.044 -17.011 50.652 1.00 12.90 107 THR B C 1
ATOM 3155 O O . THR B 1 107 ? 3.718 -18.114 50.209 1.00 12.94 107 THR B O 1
ATOM 3166 N N . ASN B 1 108 ? 3.297 -15.925 50.507 1.00 13.28 108 ASN B N 1
ATOM 3167 C CA . ASN B 1 108 ? 2.091 -15.934 49.698 1.00 13.47 108 ASN B CA 1
ATOM 3168 C C . ASN B 1 108 ? 2.436 -16.170 48.233 1.00 14.74 108 ASN B C 1
ATOM 3169 O O . ASN B 1 108 ? 1.940 -17.105 47.610 1.00 15.94 108 ASN B O 1
#

Sequence (209 aa):
MKLVMAIIKPFKLDEVREALTSLGIGLTVSEVKGFGRQKGQTEIYRGAEYSVSFLPKVKVEVAVSDDQYEQVVEAIQKAANTGRIGDGKIFVLDIAQAVRIRTGMKLVMAIIKPFKLDEVREALTSLGIGLTVSEVKGFGRQKGQTEIYREYSVSFLPKVKVEVAVSDDQYEQVVEAIQKAANTGRIGDGKIFVLDIAQAVRIRTGETN

Nearest PDB structures (foldseek):
  4co3-assembly1_A  TM=1.010E+00  e=2.924E-21  Azospirillum brasilense
  2nuu-assembly2_K  TM=8.952E-01  e=1.161E-15  Escherichia coli
  3n5b-assembly1_A  TM=8.762E-01  e=8.188E-15  Nostoc sp. PCC 7120 = FACHB-418
  2xbp-assembly1_A  TM=8.307E-01  e=5.070E-14  Synechococcus elongatus PCC 7942 = FACHB-805
  3ta2-assembly1_A  TM=8.464E-01  e=1.154E-12  Archaeoglobus fulgidus DSM 4304

Organism: Azospirillum brasilense (NCBI:txid192)